Protein AF-A0A2D2AX98-F1 (afdb_monomer)

Mean predicted aligned error: 15.69 Å

InterPro domains:
  IPR022061 Protein of unknown function DUF3617 [PF12276] (59-172)

Nearest PDB structures (foldseek):
  6v8l-assembly2_B  TM=3.286E-01  e=1.284E-01  Arachis hypogaea
  4qck-assembly1_A  TM=2.268E-01  e=3.779E-01  Mycobacterium tuberculosis H37Rv
  6k7d-assembly1_A  TM=2.650E-01  e=9.158E+00  Escherichia coli K-12

Secondary structure (DSSP, 8-state):
---------------------------------------------------------PPPPEEEEEEEEEESSSEEEEEEEEEE-HHHHHHHHTT---SS-EEEEEEEEEETTEEEEEEEEE-TT--EEEEEEEEEE-SSEEEEEEEEEEEETTEEEEEEEEEEEEEEES---SS-EEE-

Structure (mmCIF, N/CA/C/O backbone):
data_AF-A0A2D2AX98-F1
#
_entry.id   AF-A0A2D2AX98-F1
#
loop_
_atom_site.group_PDB
_atom_site.id
_atom_site.type_symbol
_atom_site.label_atom_id
_atom_site.label_alt_id
_atom_site.label_comp_id
_atom_site.label_asym_id
_atom_site.label_entity_id
_atom_site.label_seq_id
_atom_site.pdbx_PDB_ins_code
_atom_site.Cartn_x
_atom_site.Cartn_y
_atom_site.Cartn_z
_atom_site.occupancy
_atom_site.B_iso_or_equiv
_atom_site.auth_seq_id
_atom_site.auth_comp_id
_atom_site.auth_asym_id
_atom_site.auth_atom_id
_atom_site.pdbx_PDB_model_num
ATOM 1 N N . MET A 1 1 ? -1.495 -58.225 37.373 1.00 38.91 1 MET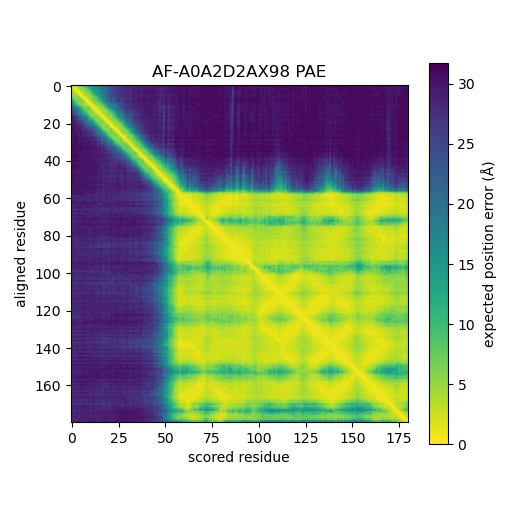 A N 1
ATOM 2 C CA . MET A 1 1 ? -2.537 -58.915 36.574 1.00 38.91 1 MET A CA 1
ATOM 3 C C . MET A 1 1 ? -3.181 -57.817 35.728 1.00 38.91 1 MET A C 1
ATOM 5 O O . MET A 1 1 ? -3.605 -56.853 36.333 1.00 38.91 1 MET A O 1
ATOM 9 N N . THR A 1 2 ? -3.169 -57.742 34.396 1.00 43.34 2 THR A N 1
ATOM 10 C CA . THR A 1 2 ? -3.049 -58.753 33.337 1.00 43.34 2 THR A CA 1
ATOM 11 C C . THR A 1 2 ? -2.785 -58.030 31.996 1.00 43.34 2 THR A C 1
ATOM 13 O O . THR A 1 2 ? -3.495 -57.092 31.671 1.00 43.34 2 THR A O 1
ATOM 16 N N . ARG A 1 3 ? -1.760 -58.504 31.269 1.00 45.41 3 ARG A N 1
ATOM 17 C CA . ARG A 1 3 ? -1.548 -58.605 29.802 1.00 45.41 3 ARG A CA 1
ATOM 18 C C . ARG A 1 3 ? -1.855 -57.431 28.841 1.00 45.41 3 ARG A C 1
ATOM 20 O O . ARG A 1 3 ? -3.000 -57.107 28.563 1.00 45.41 3 ARG A O 1
ATOM 27 N N . PHE A 1 4 ? -0.775 -56.984 28.188 1.00 44.78 4 PHE A N 1
ATOM 28 C CA . PHE A 1 4 ? -0.714 -56.478 26.806 1.00 44.78 4 PHE A CA 1
ATOM 29 C C . PHE A 1 4 ? -1.106 -57.551 25.764 1.00 44.78 4 PHE A C 1
ATOM 31 O O . PHE A 1 4 ? -0.904 -58.743 26.016 1.00 44.78 4 PHE A O 1
ATOM 38 N N . PRO A 1 5 ? -1.524 -57.120 24.560 1.00 62.81 5 PRO A N 1
ATOM 39 C CA . PRO A 1 5 ? -0.957 -57.639 23.305 1.00 62.81 5 PRO A CA 1
ATOM 40 C C . PRO A 1 5 ? -0.448 -56.476 22.413 1.00 62.81 5 PRO A C 1
ATOM 42 O O . PRO A 1 5 ? -1.136 -55.473 22.262 1.00 62.81 5 PRO A O 1
ATOM 45 N N . THR A 1 6 ? 0.836 -56.374 22.048 1.00 48.75 6 THR A N 1
ATOM 46 C CA . THR A 1 6 ? 1.581 -56.94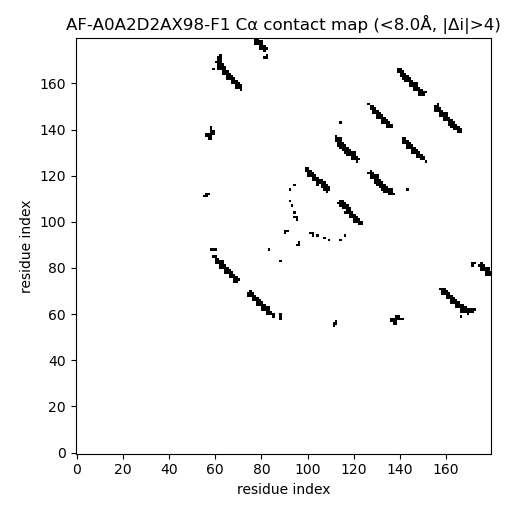8 20.894 1.00 48.75 6 THR A CA 1
ATOM 47 C C . THR A 1 6 ? 0.990 -56.782 19.479 1.00 48.75 6 THR A C 1
ATOM 49 O O . THR A 1 6 ? 0.059 -57.493 19.126 1.00 48.75 6 THR A O 1
ATOM 52 N N . SER A 1 7 ? 1.724 -55.992 18.664 1.00 44.81 7 SER A N 1
ATOM 53 C CA . SER A 1 7 ? 2.047 -56.144 17.218 1.00 44.81 7 SER A CA 1
ATOM 54 C C . SER A 1 7 ? 0.904 -55.988 16.186 1.00 44.81 7 SER A C 1
ATOM 56 O O . SER A 1 7 ? -0.223 -56.355 16.462 1.00 44.81 7 SER A O 1
ATOM 58 N N . VAL A 1 8 ? 1.073 -55.437 14.969 1.00 52.12 8 VAL A N 1
ATOM 59 C CA . VAL A 1 8 ? 2.098 -55.699 13.934 1.00 52.12 8 VAL A CA 1
ATOM 60 C C . VAL A 1 8 ? 2.252 -54.491 12.969 1.00 52.12 8 VAL A C 1
ATOM 62 O O . VAL A 1 8 ? 1.287 -53.790 12.672 1.00 52.12 8 VAL A O 1
ATOM 65 N N . LEU A 1 9 ? 3.473 -54.289 12.459 1.00 50.22 9 LEU A N 1
ATOM 66 C CA . LEU A 1 9 ? 3.882 -53.424 11.335 1.00 50.22 9 LEU A CA 1
ATOM 67 C C . LEU A 1 9 ? 3.287 -53.863 9.976 1.00 50.22 9 LEU A C 1
ATOM 69 O O . LEU A 1 9 ? 3.257 -55.057 9.709 1.00 50.22 9 LEU A O 1
ATOM 73 N N . ASN A 1 10 ? 2.954 -52.935 9.066 1.00 45.94 10 ASN A N 1
ATOM 74 C CA . ASN A 1 10 ? 3.749 -52.652 7.847 1.00 45.94 10 ASN A CA 1
ATOM 75 C C . ASN A 1 10 ? 3.074 -51.603 6.927 1.00 45.94 10 ASN A C 1
ATOM 77 O O . ASN A 1 10 ? 1.851 -51.617 6.788 1.00 45.94 10 ASN A O 1
ATOM 81 N N . PRO A 1 11 ? 3.848 -50.742 6.235 1.00 54.72 11 PRO A N 1
ATOM 82 C CA . PRO A 1 11 ? 3.358 -49.843 5.198 1.00 54.72 11 PRO A CA 1
ATOM 83 C C . PRO A 1 11 ? 3.488 -50.498 3.812 1.00 54.72 11 PRO A C 1
ATOM 85 O O . PRO A 1 11 ? 4.526 -51.066 3.474 1.00 54.72 11 PRO A O 1
ATOM 88 N N . THR A 1 12 ? 2.467 -50.385 2.965 1.00 52.34 12 THR A N 1
ATOM 89 C CA . THR A 1 12 ? 2.606 -50.689 1.534 1.00 52.34 12 THR A CA 1
ATOM 90 C C . THR A 1 12 ? 2.164 -49.485 0.723 1.00 52.34 12 THR A C 1
ATOM 92 O O . THR A 1 12 ? 0.987 -49.173 0.576 1.00 52.34 12 THR A O 1
ATOM 95 N N . LEU A 1 13 ? 3.190 -48.787 0.254 1.00 47.84 13 LEU A N 1
ATOM 96 C CA . LEU A 1 13 ? 3.188 -47.753 -0.763 1.00 47.84 13 LEU A CA 1
ATOM 97 C C . LEU A 1 13 ? 2.733 -48.397 -2.083 1.00 47.84 13 LEU A C 1
ATOM 99 O O . LEU A 1 13 ? 3.386 -49.324 -2.556 1.00 47.84 13 LEU A O 1
ATOM 103 N N . ILE A 1 14 ? 1.636 -47.927 -2.680 1.00 50.56 14 ILE A N 1
ATOM 104 C CA . ILE A 1 14 ? 1.270 -48.290 -4.056 1.00 50.56 14 ILE A CA 1
ATOM 105 C C . ILE A 1 14 ? 1.355 -47.024 -4.905 1.00 50.56 14 ILE A C 1
ATOM 107 O O . ILE A 1 14 ? 0.460 -46.180 -4.909 1.00 50.56 14 ILE A O 1
ATOM 111 N N . VAL A 1 15 ? 2.485 -46.899 -5.599 1.00 48.34 15 VAL A N 1
ATOM 112 C CA . VAL A 1 15 ? 2.710 -45.955 -6.694 1.00 48.34 15 VAL A CA 1
ATOM 113 C C . VAL A 1 15 ? 1.973 -46.499 -7.916 1.00 48.34 15 VAL A C 1
ATOM 115 O O . VAL A 1 15 ? 2.365 -47.529 -8.456 1.00 48.34 15 VAL A O 1
ATOM 118 N N . HIS A 1 16 ? 0.912 -45.830 -8.366 1.00 45.00 16 HIS A N 1
ATOM 119 C CA . HIS A 1 16 ? 0.325 -46.104 -9.678 1.00 45.00 16 HIS A CA 1
ATOM 120 C C . HIS A 1 16 ? 1.001 -45.215 -10.726 1.00 45.00 16 HIS A C 1
ATOM 122 O O . HIS A 1 16 ? 0.619 -44.066 -10.935 1.00 45.00 16 HIS A O 1
ATOM 128 N N . SER A 1 17 ? 2.021 -45.762 -11.385 1.00 52.12 17 SER A N 1
ATOM 129 C CA . SER A 1 17 ? 2.467 -45.316 -12.703 1.00 52.12 17 SER A CA 1
ATOM 130 C C . SER A 1 17 ? 1.789 -46.205 -13.745 1.00 52.12 17 SER A C 1
ATOM 132 O O . SER A 1 17 ? 2.023 -47.408 -13.770 1.00 52.12 17 SER A O 1
ATOM 134 N N . CYS A 1 18 ? 0.943 -45.632 -14.598 1.00 46.22 18 CYS A N 1
ATOM 135 C CA . CYS A 1 18 ? 0.453 -46.291 -15.808 1.00 46.22 18 CYS A CA 1
ATOM 136 C C . CYS A 1 18 ? 0.805 -45.412 -17.007 1.00 46.22 18 CYS A C 1
ATOM 138 O O . CYS A 1 18 ? 0.088 -44.487 -17.371 1.00 46.22 18 CYS A O 1
ATOM 140 N N . THR A 1 19 ? 1.972 -45.696 -17.577 1.00 52.06 19 THR A N 1
ATOM 141 C CA . THR A 1 19 ? 2.290 -45.450 -18.981 1.00 52.06 19 THR A CA 1
ATOM 142 C C . THR A 1 19 ? 1.571 -46.508 -19.813 1.00 52.06 19 THR A C 1
ATOM 144 O O . THR A 1 19 ? 1.945 -47.679 -19.739 1.00 52.06 19 THR A O 1
ATOM 147 N N . ASP A 1 20 ? 0.563 -46.123 -20.595 1.00 46.66 20 ASP A N 1
ATOM 148 C CA . ASP A 1 20 ? -0.031 -47.016 -21.593 1.00 46.66 20 ASP A CA 1
ATOM 149 C C . ASP A 1 20 ? 0.668 -46.791 -22.939 1.00 46.66 20 ASP A C 1
ATOM 151 O O . ASP A 1 20 ? 0.519 -45.759 -23.596 1.00 46.66 20 ASP A O 1
ATOM 155 N N . VAL A 1 21 ? 1.525 -47.748 -23.292 1.00 52.03 21 VAL A N 1
ATOM 156 C CA . VAL A 1 21 ? 2.171 -47.875 -24.598 1.00 52.03 21 VAL A CA 1
ATOM 157 C C . VAL A 1 21 ? 1.285 -48.801 -25.421 1.00 52.03 21 VAL A C 1
ATOM 159 O O . VAL A 1 21 ? 1.372 -50.023 -25.307 1.00 52.03 21 VAL A O 1
ATOM 162 N N . HIS A 1 22 ? 0.427 -48.232 -26.266 1.00 50.00 22 HIS A N 1
ATOM 163 C CA . HIS A 1 22 ? -0.336 -49.018 -27.228 1.00 50.00 22 HIS A CA 1
ATOM 164 C C . HIS A 1 22 ? 0.575 -49.519 -28.357 1.00 50.00 22 HIS A C 1
ATOM 166 O O . HIS A 1 22 ? 0.960 -48.796 -29.275 1.00 50.00 22 HIS A O 1
ATOM 172 N N . ARG A 1 23 ? 0.921 -50.805 -28.256 1.00 48.56 23 ARG A N 1
ATOM 173 C CA . ARG A 1 23 ? 1.477 -51.642 -29.317 1.00 48.56 23 ARG A CA 1
ATOM 174 C C . ARG A 1 23 ? 0.314 -52.150 -30.169 1.00 48.56 23 ARG A C 1
ATOM 176 O O . ARG A 1 23 ? -0.389 -53.065 -29.750 1.00 48.56 23 ARG A O 1
ATOM 183 N N . THR A 1 24 ? 0.152 -51.602 -31.371 1.00 50.16 24 THR A N 1
ATOM 184 C CA . THR A 1 24 ? -0.807 -52.121 -32.355 1.00 50.16 24 THR A CA 1
ATOM 185 C C . THR A 1 24 ? -0.081 -52.877 -33.465 1.00 50.16 24 THR A C 1
ATOM 187 O O . THR A 1 24 ? 0.860 -52.398 -34.092 1.00 50.16 24 THR A O 1
ATOM 190 N N . THR A 1 25 ? -0.546 -54.107 -33.620 1.00 51.09 25 THR A N 1
ATOM 191 C CA . THR A 1 25 ? -0.237 -55.209 -34.528 1.00 51.09 25 THR A CA 1
ATOM 192 C C . THR A 1 25 ? 0.029 -54.815 -35.988 1.00 51.09 25 THR A C 1
ATOM 194 O O . THR A 1 25 ? -0.756 -54.100 -36.607 1.00 51.09 25 THR A O 1
ATOM 197 N N . MET A 1 26 ? 1.108 -55.364 -36.562 1.00 46.31 26 MET A N 1
ATOM 198 C CA . MET A 1 26 ? 1.374 -55.366 -38.005 1.00 46.31 26 MET A CA 1
ATOM 199 C C . MET A 1 26 ? 0.378 -56.271 -38.738 1.00 46.31 26 MET A C 1
ATOM 201 O O . MET A 1 26 ? 0.206 -57.427 -38.361 1.00 46.31 26 MET A O 1
ATOM 205 N N . THR A 1 27 ? -0.194 -55.783 -39.838 1.00 57.16 27 THR A N 1
ATOM 206 C CA . THR A 1 27 ? -0.804 -56.628 -40.875 1.00 57.16 27 THR A CA 1
ATOM 207 C C . THR A 1 27 ? -0.264 -56.172 -42.229 1.00 57.16 27 THR A C 1
ATOM 209 O O . THR A 1 27 ? -0.446 -55.020 -42.615 1.00 57.16 27 THR A O 1
ATOM 212 N N . ASN A 1 28 ? 0.450 -57.063 -42.919 1.00 46.56 28 ASN A N 1
ATOM 213 C CA . ASN A 1 28 ? 0.976 -56.852 -44.268 1.00 46.56 28 ASN A CA 1
ATOM 214 C C . ASN A 1 28 ? -0.149 -56.997 -45.298 1.00 46.56 28 ASN A C 1
ATOM 216 O O . ASN A 1 28 ? -0.750 -58.066 -45.381 1.00 46.56 28 ASN A O 1
ATOM 220 N N . LEU A 1 29 ? -0.367 -55.975 -46.128 1.00 51.12 29 LEU A N 1
ATOM 221 C CA . LEU A 1 29 ? -1.174 -56.067 -47.345 1.00 51.12 29 LEU A CA 1
ATOM 222 C C . LEU A 1 29 ? -0.429 -55.404 -48.517 1.00 51.12 29 LEU A C 1
ATOM 224 O O . LEU A 1 29 ? -0.188 -54.203 -48.549 1.00 51.12 29 LEU A O 1
ATOM 228 N N . THR A 1 30 ? -0.015 -56.287 -49.423 1.00 55.56 30 THR A N 1
ATOM 229 C CA . THR A 1 30 ? 0.338 -56.167 -50.848 1.00 55.56 30 THR A CA 1
ATOM 230 C C . THR A 1 30 ? 0.234 -54.803 -51.547 1.00 55.56 30 THR A C 1
ATOM 232 O O . THR A 1 30 ? -0.825 -54.184 -51.608 1.00 55.56 30 THR A O 1
ATOM 235 N N . PHE A 1 31 ? 1.335 -54.441 -52.218 1.00 48.53 31 PHE A N 1
ATOM 236 C CA . PHE A 1 31 ? 1.447 -53.382 -53.223 1.00 48.53 31 PHE A CA 1
ATOM 237 C C . PHE A 1 31 ? 0.610 -53.679 -54.476 1.00 48.53 31 PHE A C 1
ATOM 239 O O . PHE A 1 31 ? 0.823 -54.696 -55.133 1.00 48.53 31 PHE A O 1
ATOM 246 N N . GLN A 1 32 ? -0.236 -52.728 -54.875 1.00 52.91 32 GLN A N 1
ATOM 247 C CA . GLN A 1 32 ? -0.667 -52.556 -56.262 1.00 52.91 32 GLN A CA 1
ATOM 248 C C . GLN A 1 32 ? -0.794 -51.063 -56.580 1.00 52.91 32 GLN A C 1
ATOM 250 O O . GLN A 1 32 ? -1.454 -50.296 -55.885 1.00 52.91 32 GLN A O 1
ATOM 255 N N . SER A 1 33 ? -0.075 -50.658 -57.617 1.00 55.75 33 SER A N 1
ATOM 256 C CA . SER A 1 33 ? 0.107 -49.302 -58.113 1.00 55.75 33 SER A CA 1
ATOM 257 C C . SER A 1 33 ? -1.061 -48.863 -59.001 1.00 55.75 33 SER A C 1
ATOM 259 O O . SER A 1 33 ? -1.296 -49.465 -60.044 1.00 55.75 33 SER A O 1
ATOM 261 N N . LEU A 1 34 ? -1.726 -47.751 -58.659 1.00 50.41 34 LEU A N 1
ATOM 262 C CA . LEU A 1 34 ? -2.572 -46.993 -59.589 1.00 50.41 34 LEU A CA 1
ATOM 263 C C . LEU A 1 34 ? -2.494 -45.473 -59.346 1.00 50.41 34 LEU A C 1
ATOM 265 O O . LEU A 1 34 ? -2.942 -44.947 -58.336 1.00 50.41 34 LEU A O 1
ATOM 269 N N . ARG A 1 35 ? -1.876 -44.812 -60.332 1.00 49.69 35 ARG A N 1
ATOM 270 C CA . ARG A 1 35 ? -2.191 -43.517 -60.965 1.00 49.69 35 ARG A CA 1
ATOM 271 C C . ARG A 1 35 ? -2.938 -42.438 -60.151 1.00 49.69 35 ARG A C 1
ATOM 273 O O . ARG A 1 35 ? -4.132 -42.524 -59.911 1.00 49.69 35 ARG A O 1
ATOM 280 N N . ALA A 1 36 ? -2.181 -41.366 -59.902 1.00 52.28 36 ALA A N 1
ATOM 281 C CA . ALA A 1 36 ? -2.527 -39.940 -59.888 1.00 52.28 36 ALA A CA 1
ATOM 282 C C . ALA A 1 36 ? -4.008 -39.518 -60.013 1.00 52.28 36 ALA A C 1
ATOM 284 O O . ALA A 1 36 ? -4.614 -39.690 -61.066 1.00 52.28 36 ALA A O 1
ATOM 285 N N . LEU A 1 37 ? -4.484 -38.786 -58.998 1.00 49.03 37 LEU A N 1
ATOM 286 C CA . LEU A 1 37 ? -5.235 -37.525 -59.117 1.00 49.03 37 LEU A CA 1
ATOM 287 C C . LEU A 1 37 ? -5.343 -36.894 -57.720 1.00 49.03 37 LEU A C 1
ATOM 289 O O . LEU A 1 37 ? -6.004 -37.421 -56.831 1.00 49.03 37 LEU A O 1
ATOM 293 N N . ALA A 1 38 ? -4.630 -35.787 -57.518 1.00 50.34 38 ALA A N 1
ATOM 294 C CA . ALA A 1 38 ? -4.674 -34.990 -56.299 1.00 50.34 38 ALA A CA 1
ATOM 295 C C . ALA A 1 38 ? -5.949 -34.128 -56.271 1.00 50.34 38 ALA A C 1
ATOM 297 O O . ALA A 1 38 ? -6.157 -33.356 -57.210 1.00 50.34 38 ALA A O 1
ATOM 298 N N . PRO A 1 39 ? -6.764 -34.167 -55.204 1.00 49.16 39 PRO A N 1
ATOM 299 C CA . PRO A 1 39 ? -7.661 -33.075 -54.886 1.00 49.16 39 PRO A CA 1
ATOM 300 C C . PRO A 1 39 ? -6.932 -32.082 -53.971 1.00 49.16 39 PRO A C 1
ATOM 302 O O . PRO A 1 39 ? -6.465 -32.424 -52.885 1.00 49.16 39 PRO A O 1
ATOM 305 N N . LEU A 1 40 ? -6.823 -30.840 -54.442 1.00 50.22 40 LEU A N 1
ATOM 306 C CA . LEU A 1 40 ? -6.415 -29.665 -53.673 1.00 50.22 40 LEU A CA 1
ATOM 307 C C . LEU A 1 40 ? -7.295 -29.528 -52.420 1.00 50.22 40 LEU A C 1
ATOM 309 O O . LEU A 1 40 ? -8.436 -29.079 -52.504 1.00 50.22 40 LEU A O 1
ATOM 313 N N . ILE A 1 41 ? -6.767 -29.887 -51.249 1.00 55.12 41 ILE A N 1
ATOM 314 C CA . ILE A 1 41 ? -7.360 -29.502 -49.966 1.00 55.12 41 ILE A CA 1
ATOM 315 C C . ILE A 1 41 ? -6.889 -28.074 -49.688 1.00 55.12 41 ILE A C 1
ATOM 317 O O . ILE A 1 41 ? -5.778 -27.849 -49.210 1.00 55.12 41 ILE A O 1
ATOM 321 N N . ALA A 1 42 ? -7.727 -27.094 -50.024 1.00 51.38 42 ALA A N 1
ATOM 322 C CA . ALA A 1 42 ? -7.560 -25.723 -49.564 1.00 51.38 42 ALA A CA 1
ATOM 323 C C . ALA A 1 42 ? -7.835 -25.680 -48.050 1.00 51.38 42 ALA A C 1
ATOM 325 O O . ALA A 1 42 ? -8.967 -25.496 -47.608 1.00 51.38 42 ALA A O 1
ATOM 326 N N . ALA A 1 43 ? -6.793 -25.894 -47.247 1.00 53.28 43 ALA A N 1
ATOM 327 C CA . ALA A 1 43 ? -6.825 -25.637 -45.815 1.00 53.28 43 ALA A CA 1
ATOM 328 C C . ALA A 1 43 ? -6.853 -24.117 -45.593 1.00 53.28 43 ALA A C 1
ATOM 330 O O . ALA A 1 43 ? -5.817 -23.454 -45.563 1.00 53.28 43 ALA A O 1
ATOM 331 N N . GLY A 1 44 ? -8.055 -23.552 -45.479 1.00 50.69 44 GLY A N 1
ATOM 332 C CA . GLY A 1 44 ? -8.242 -22.191 -44.993 1.00 50.69 44 GLY A CA 1
ATOM 333 C C . GLY A 1 44 ? -7.797 -22.111 -43.536 1.00 50.69 44 GLY A C 1
ATOM 334 O O . GLY A 1 44 ? -8.545 -22.493 -42.638 1.00 50.69 44 GLY A O 1
ATOM 335 N N . LEU A 1 45 ? -6.575 -21.630 -43.294 1.00 56.47 45 LEU A N 1
ATOM 336 C CA . LEU A 1 45 ? -6.164 -21.179 -41.969 1.00 56.47 45 LEU A CA 1
ATOM 337 C C . LEU A 1 45 ? -7.049 -19.986 -41.591 1.00 56.47 45 LEU A C 1
ATOM 339 O O . LEU A 1 45 ? -6.853 -18.872 -42.073 1.00 56.47 45 LEU A O 1
ATOM 343 N N . LEU A 1 46 ? -8.018 -20.218 -40.711 1.00 56.94 46 LEU A N 1
ATOM 344 C CA . LEU A 1 46 ? -8.645 -19.156 -39.936 1.00 56.94 46 LEU A CA 1
ATOM 345 C C . LEU A 1 46 ? -7.560 -18.550 -39.036 1.00 56.94 46 LEU A C 1
ATOM 347 O O . LEU A 1 46 ? -7.285 -19.047 -37.945 1.00 56.94 46 LEU A O 1
ATOM 351 N N . ALA A 1 47 ? -6.911 -17.490 -39.515 1.00 58.91 47 ALA A N 1
ATOM 352 C CA . ALA A 1 47 ? -6.094 -16.617 -38.690 1.00 58.91 47 ALA A CA 1
ATOM 353 C C . ALA A 1 47 ? -7.029 -15.885 -37.718 1.00 58.91 47 ALA A C 1
ATOM 355 O O . ALA A 1 47 ? -7.584 -14.833 -38.032 1.00 58.91 47 ALA A O 1
ATOM 356 N N . ALA A 1 48 ? -7.256 -16.473 -36.544 1.00 60.94 48 ALA A N 1
ATOM 357 C CA . ALA A 1 48 ? -7.850 -15.742 -35.439 1.00 60.94 48 ALA A CA 1
ATOM 358 C C . ALA A 1 48 ? -6.902 -14.583 -35.080 1.00 60.94 48 ALA A C 1
ATOM 360 O O . ALA A 1 48 ? -5.695 -14.815 -34.949 1.00 60.94 48 ALA A O 1
ATOM 361 N N . PRO A 1 49 ? -7.393 -13.341 -34.926 1.00 51.31 49 PRO A N 1
ATOM 362 C CA . PRO A 1 49 ? -6.557 -12.261 -34.438 1.00 51.31 49 PRO A CA 1
ATOM 363 C C . PRO A 1 49 ? -6.111 -12.631 -33.024 1.00 51.31 49 PRO A C 1
ATOM 365 O O . PRO A 1 49 ? -6.928 -12.746 -32.109 1.00 51.31 49 PRO A O 1
ATOM 368 N N . ALA A 1 50 ? -4.809 -12.846 -32.846 1.00 59.97 50 ALA A N 1
ATOM 369 C CA . ALA A 1 50 ? -4.212 -12.879 -31.526 1.00 59.97 50 ALA A CA 1
ATOM 370 C C . ALA A 1 50 ? -4.412 -11.483 -30.930 1.00 59.97 50 ALA A C 1
ATOM 372 O O . ALA A 1 50 ? -3.721 -10.532 -31.295 1.00 59.97 50 ALA A O 1
ATOM 373 N N . VAL A 1 51 ? -5.414 -11.343 -30.065 1.00 57.78 51 VAL A N 1
ATOM 374 C CA . VAL A 1 51 ? -5.596 -10.142 -29.257 1.00 57.78 51 VAL A CA 1
ATOM 375 C C . VAL A 1 51 ? -4.354 -10.063 -28.375 1.00 57.78 51 VAL A C 1
ATOM 377 O O . VAL A 1 51 ? -4.219 -10.822 -27.416 1.00 57.78 51 VAL A O 1
ATOM 380 N N . ALA A 1 52 ? -3.393 -9.222 -28.758 1.00 51.62 52 ALA A N 1
ATOM 381 C CA . ALA A 1 52 ? -2.228 -8.947 -27.941 1.00 51.62 52 ALA A CA 1
ATOM 382 C C . ALA A 1 52 ? -2.747 -8.342 -26.636 1.00 51.62 52 ALA A C 1
ATOM 384 O O . ALA A 1 52 ? -3.238 -7.214 -26.610 1.00 51.62 52 ALA A O 1
ATOM 385 N N . GLN A 1 53 ? -2.713 -9.128 -25.564 1.00 46.94 53 GLN A N 1
ATOM 386 C CA . GLN A 1 53 ? -2.994 -8.632 -24.230 1.00 46.94 53 GLN A CA 1
ATOM 387 C C . GLN A 1 53 ? -1.879 -7.640 -23.910 1.00 46.94 53 GLN A C 1
ATOM 389 O O . GLN A 1 53 ? -0.745 -8.046 -23.659 1.00 46.94 53 GLN A O 1
ATOM 394 N N . THR A 1 54 ? -2.170 -6.340 -23.983 1.00 46.72 54 THR A N 1
ATOM 395 C CA . THR A 1 54 ? -1.275 -5.315 -23.446 1.00 46.72 54 THR A CA 1
ATOM 396 C C . THR A 1 54 ? -0.973 -5.727 -22.008 1.00 46.72 54 THR A C 1
ATOM 398 O O . THR A 1 54 ? -1.929 -5.881 -21.242 1.00 46.72 54 THR A O 1
ATOM 401 N N . PRO A 1 55 ? 0.295 -5.970 -21.625 1.00 53.03 55 PRO A N 1
ATOM 402 C CA . PRO A 1 55 ? 0.609 -6.341 -20.258 1.00 53.03 55 PRO A CA 1
ATOM 403 C C . PRO A 1 55 ? 0.045 -5.255 -19.350 1.00 53.03 55 PRO A C 1
ATOM 405 O O . PRO A 1 55 ? 0.457 -4.097 -19.444 1.00 53.03 55 PRO A O 1
ATOM 408 N N . THR A 1 56 ? -0.939 -5.599 -18.518 1.00 58.94 56 THR A N 1
ATOM 409 C CA . THR A 1 56 ? -1.409 -4.693 -17.473 1.00 58.94 56 THR A CA 1
ATOM 410 C C . THR A 1 56 ? -0.174 -4.303 -16.682 1.00 58.94 56 THR A C 1
ATOM 412 O O . THR A 1 56 ? 0.480 -5.177 -16.113 1.00 58.94 56 THR A O 1
ATOM 415 N N . ALA A 1 57 ? 0.191 -3.021 -16.722 1.00 66.62 57 ALA A N 1
ATOM 416 C CA . ALA A 1 57 ? 1.395 -2.504 -16.093 1.00 66.62 57 ALA A CA 1
ATOM 417 C C . ALA A 1 57 ? 1.307 -2.750 -14.579 1.00 66.62 57 ALA A C 1
ATOM 419 O O . ALA A 1 57 ? 0.716 -1.966 -13.842 1.00 66.62 57 ALA A O 1
ATOM 420 N N . THR A 1 58 ? 1.826 -3.892 -14.140 1.00 88.75 58 THR A N 1
ATOM 421 C CA . THR A 1 58 ? 1.810 -4.358 -12.754 1.00 88.75 58 THR A CA 1
ATOM 422 C C . THR A 1 58 ? 3.145 -4.049 -12.097 1.00 88.75 58 THR A C 1
ATOM 424 O O . THR A 1 58 ? 4.134 -3.835 -12.790 1.00 88.75 58 THR A O 1
ATOM 427 N N . ILE A 1 59 ? 3.177 -4.016 -10.767 1.00 94.00 59 ILE A N 1
ATOM 428 C CA . ILE A 1 59 ? 4.399 -3.771 -9.992 1.00 94.00 59 ILE A CA 1
ATOM 429 C C . ILE A 1 59 ? 5.414 -4.883 -10.293 1.00 94.00 59 ILE A C 1
ATOM 431 O O . ILE A 1 59 ? 5.099 -6.064 -10.156 1.00 94.00 59 ILE A O 1
ATOM 435 N N . GLU A 1 60 ? 6.640 -4.522 -10.669 1.00 95.31 60 GLU A N 1
ATOM 436 C CA . GLU A 1 60 ? 7.690 -5.502 -10.941 1.00 95.31 60 GLU A CA 1
ATOM 437 C C . GLU A 1 60 ? 8.332 -6.021 -9.647 1.00 95.31 60 GLU A C 1
ATOM 439 O O . GLU A 1 60 ? 8.725 -5.235 -8.773 1.00 95.31 60 GLU A O 1
ATOM 444 N N . PRO A 1 61 ? 8.551 -7.340 -9.533 1.00 95.19 61 PRO A N 1
ATOM 445 C CA . PRO A 1 61 ? 9.411 -7.901 -8.500 1.00 95.19 61 PRO A CA 1
ATOM 446 C C . PRO A 1 61 ? 10.843 -7.341 -8.559 1.00 95.19 61 PRO A C 1
ATOM 448 O O . PRO A 1 61 ? 11.296 -6.811 -9.577 1.00 95.19 61 PRO A O 1
ATOM 451 N N . GLY A 1 62 ? 11.586 -7.474 -7.464 1.00 95.75 62 GLY A N 1
ATOM 452 C CA . GLY A 1 62 ? 12.996 -7.086 -7.385 1.00 95.75 62 GLY A CA 1
ATOM 453 C C . GLY A 1 62 ? 13.331 -6.333 -6.107 1.00 95.75 62 GLY A C 1
ATOM 454 O O . GLY A 1 62 ? 12.661 -6.475 -5.088 1.00 95.75 62 GLY A O 1
ATOM 455 N N . TRP A 1 63 ? 14.377 -5.521 -6.147 1.00 97.00 63 TRP A N 1
ATOM 456 C CA . TRP A 1 63 ? 14.835 -4.710 -5.028 1.00 97.00 63 TRP A CA 1
ATOM 457 C C . TRP A 1 63 ? 14.155 -3.347 -5.020 1.00 97.00 63 TRP A C 1
ATOM 459 O O . TRP A 1 63 ? 14.161 -2.642 -6.027 1.00 97.00 63 TRP A O 1
ATOM 469 N N . TRP A 1 64 ? 13.583 -2.960 -3.884 1.00 96.62 64 TRP A N 1
ATOM 470 C CA . TRP A 1 64 ? 12.796 -1.737 -3.749 1.00 96.62 64 TRP A CA 1
ATOM 471 C C . TRP A 1 64 ? 13.208 -0.942 -2.521 1.00 96.62 64 TRP A C 1
ATOM 473 O O . TRP A 1 64 ? 13.546 -1.523 -1.493 1.00 96.62 64 TRP A O 1
ATOM 483 N N . GLU A 1 65 ? 13.115 0.382 -2.612 1.00 96.19 65 GLU A N 1
ATOM 484 C CA . GLU A 1 65 ? 13.120 1.295 -1.469 1.00 96.19 65 GLU A CA 1
ATOM 485 C C . GLU A 1 65 ? 11.706 1.814 -1.240 1.00 96.19 65 GLU A C 1
ATOM 487 O O . GLU A 1 65 ? 11.015 2.177 -2.188 1.00 96.19 65 GLU A O 1
ATOM 492 N N . SER A 1 66 ? 11.290 1.876 0.020 1.00 94.62 66 SER A N 1
ATOM 493 C CA . SER A 1 66 ? 10.026 2.465 0.439 1.00 94.62 66 SER A CA 1
ATOM 494 C C . SER A 1 66 ? 10.253 3.504 1.529 1.00 94.62 66 SER A C 1
ATOM 496 O O . SER A 1 66 ? 11.089 3.312 2.411 1.00 94.62 66 SER A O 1
ATOM 498 N N . THR A 1 67 ? 9.503 4.598 1.471 1.00 95.19 67 THR A N 1
ATOM 499 C CA . THR A 1 67 ? 9.373 5.594 2.532 1.00 95.19 67 THR A CA 1
ATOM 500 C C . THR A 1 67 ? 7.947 5.522 3.054 1.00 95.19 67 THR A C 1
ATOM 502 O O . THR A 1 67 ? 7.003 5.712 2.295 1.00 95.19 67 THR A O 1
ATOM 505 N N . ASN A 1 68 ? 7.791 5.234 4.339 1.00 93.19 68 ASN A N 1
ATOM 506 C CA . ASN A 1 68 ? 6.508 5.208 5.021 1.00 93.19 68 ASN A CA 1
ATOM 507 C C . ASN A 1 68 ? 6.472 6.344 6.032 1.00 93.19 68 ASN A C 1
ATOM 509 O O . ASN A 1 68 ? 7.314 6.394 6.926 1.00 93.19 68 ASN A O 1
ATOM 513 N N . THR A 1 69 ? 5.491 7.225 5.921 1.00 92.38 69 THR A N 1
ATOM 514 C CA . THR A 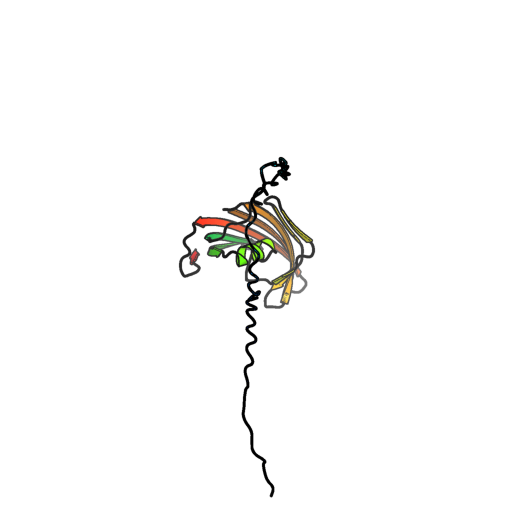1 69 ? 5.259 8.297 6.884 1.00 92.38 69 THR A CA 1
ATOM 515 C C . THR A 1 69 ? 3.926 8.055 7.568 1.00 92.38 69 THR A C 1
ATOM 517 O O . THR A 1 69 ? 2.926 7.807 6.908 1.00 92.38 69 THR A O 1
ATOM 520 N N . ALA A 1 70 ? 3.898 8.114 8.895 1.00 90.50 70 ALA A N 1
ATOM 521 C CA . ALA A 1 70 ? 2.676 8.079 9.685 1.00 90.50 70 ALA A CA 1
ATOM 522 C C . ALA A 1 70 ? 2.593 9.353 10.526 1.00 90.50 70 ALA A C 1
ATOM 524 O O . ALA A 1 70 ? 3.526 9.675 11.263 1.00 90.50 70 ALA A O 1
ATOM 525 N N . SER A 1 71 ? 1.471 10.056 10.433 1.00 88.94 71 SER A N 1
ATOM 526 C CA . SER A 1 71 ? 1.247 11.350 11.066 1.00 88.94 71 SER A CA 1
ATOM 527 C C . SER A 1 71 ? -0.021 11.299 11.913 1.00 88.94 71 SER A C 1
ATOM 529 O O . SER A 1 71 ? -1.133 11.158 11.410 1.00 88.94 71 SER A O 1
ATOM 531 N N . MET A 1 72 ? 0.166 11.402 13.227 1.00 81.12 72 MET A N 1
ATOM 532 C CA . MET A 1 72 ? -0.898 11.718 14.184 1.00 81.12 72 MET A CA 1
ATOM 533 C C . MET A 1 72 ? -0.623 13.114 14.747 1.00 81.12 72 MET A C 1
ATOM 535 O O . MET A 1 72 ? -0.885 14.102 14.074 1.00 81.12 72 MET A O 1
ATOM 539 N N . VAL A 1 73 ? -0.019 13.190 15.938 1.00 76.69 73 VAL A N 1
ATOM 540 C CA . VAL A 1 73 ? 0.455 14.442 16.560 1.00 76.69 73 VAL A CA 1
ATOM 541 C C . VAL A 1 73 ? 1.906 14.740 16.169 1.00 76.69 73 VAL A C 1
ATOM 543 O O . VAL A 1 73 ? 2.273 15.885 15.941 1.00 76.69 73 VAL A O 1
ATOM 546 N N . ILE A 1 74 ? 2.729 13.695 16.059 1.00 82.12 74 ILE A N 1
ATOM 547 C CA . ILE A 1 74 ? 4.121 13.763 15.606 1.00 82.12 74 ILE A CA 1
ATOM 548 C C . ILE A 1 74 ? 4.243 12.845 14.394 1.00 82.12 74 ILE A C 1
ATOM 550 O O . ILE A 1 74 ? 3.744 11.715 14.415 1.00 82.12 74 ILE A O 1
ATOM 554 N N . SER A 1 75 ? 4.889 13.332 13.338 1.00 88.69 75 SER A N 1
ATOM 555 C CA . SER A 1 75 ? 5.168 12.543 12.140 1.00 88.69 75 SER A CA 1
ATOM 556 C C . SER A 1 75 ? 6.357 11.620 12.376 1.00 88.69 75 SER A C 1
ATOM 558 O O . SER A 1 75 ? 7.418 12.060 12.818 1.00 88.69 75 SER A O 1
ATOM 560 N N . LYS A 1 76 ? 6.196 10.341 12.041 1.00 90.12 76 LYS A N 1
ATOM 561 C CA . LYS A 1 76 ? 7.280 9.361 12.010 1.00 90.12 76 LYS A CA 1
ATOM 562 C C . LYS A 1 76 ? 7.485 8.903 10.576 1.00 90.12 76 LYS A C 1
ATOM 564 O O . LYS A 1 76 ? 6.548 8.399 9.963 1.00 90.12 76 LYS A O 1
ATOM 569 N N . THR A 1 77 ? 8.705 9.048 10.075 1.00 92.75 77 THR A N 1
ATOM 570 C CA . THR A 1 77 ? 9.097 8.562 8.751 1.00 92.75 77 THR A CA 1
ATOM 571 C C . THR A 1 77 ? 10.065 7.402 8.910 1.00 92.75 77 THR A C 1
ATOM 573 O O . THR A 1 77 ? 11.019 7.483 9.677 1.00 92.75 77 THR A O 1
ATOM 576 N N . GLU A 1 78 ? 9.810 6.318 8.192 1.00 91.81 78 GLU A N 1
ATOM 577 C CA . GLU A 1 78 ? 10.660 5.137 8.139 1.00 91.81 78 GLU A CA 1
ATOM 578 C C . GLU A 1 78 ? 11.001 4.834 6.688 1.00 91.81 78 GLU A C 1
ATOM 580 O O . GLU A 1 78 ? 10.126 4.817 5.819 1.00 91.81 78 GLU A O 1
ATOM 585 N N . ARG A 1 79 ? 12.277 4.563 6.426 1.00 94.88 79 ARG A N 1
ATOM 586 C CA . ARG A 1 79 ? 12.743 4.133 5.116 1.00 94.88 79 ARG A CA 1
ATOM 587 C C . ARG A 1 79 ? 13.248 2.701 5.191 1.00 94.88 79 ARG A C 1
ATOM 589 O O . ARG A 1 79 ? 14.019 2.344 6.078 1.00 94.88 79 ARG A O 1
ATOM 596 N N . GLU A 1 80 ? 12.807 1.861 4.268 1.00 94.19 80 GLU A N 1
ATOM 597 C CA . GLU A 1 80 ? 13.191 0.450 4.214 1.00 94.19 80 GLU A CA 1
ATOM 598 C C . GLU A 1 80 ? 13.480 0.053 2.774 1.00 94.19 80 GLU A C 1
ATOM 600 O O . GLU A 1 80 ? 12.694 0.356 1.875 1.00 94.19 80 GLU A O 1
ATOM 605 N N . ARG A 1 81 ? 14.581 -0.671 2.569 1.00 95.12 81 ARG A N 1
ATOM 606 C CA . ARG A 1 81 ? 14.826 -1.407 1.336 1.00 95.12 81 ARG A CA 1
ATOM 607 C C . ARG A 1 81 ? 14.600 -2.890 1.549 1.00 95.12 81 ARG A C 1
ATOM 609 O O . ARG A 1 81 ? 15.117 -3.468 2.509 1.00 95.12 81 ARG A O 1
ATOM 616 N N . ARG A 1 82 ? 13.844 -3.507 0.650 1.00 93.94 82 ARG A N 1
ATOM 617 C CA . ARG A 1 82 ? 13.555 -4.940 0.689 1.00 93.94 82 ARG A CA 1
ATOM 618 C C . ARG A 1 82 ? 13.353 -5.502 -0.710 1.00 93.94 82 ARG A C 1
ATOM 620 O O . ARG A 1 82 ? 13.026 -4.773 -1.643 1.00 93.94 82 ARG A O 1
ATOM 627 N N . CYS A 1 83 ? 13.502 -6.817 -0.819 1.00 94.88 83 CYS A N 1
ATOM 628 C CA . CYS A 1 83 ? 13.085 -7.535 -2.010 1.00 94.88 83 CYS A CA 1
ATOM 629 C C . CYS A 1 83 ? 11.554 -7.640 -1.996 1.00 94.88 83 CYS A C 1
ATOM 631 O O . CYS A 1 83 ? 10.966 -7.919 -0.945 1.00 94.88 83 CYS A O 1
ATOM 633 N N . ILE A 1 84 ? 10.925 -7.375 -3.134 1.00 93.62 84 ILE A N 1
ATOM 634 C CA . ILE A 1 84 ? 9.517 -7.636 -3.414 1.00 93.62 84 ILE A CA 1
ATOM 635 C C . ILE A 1 84 ? 9.486 -8.857 -4.328 1.00 93.62 84 ILE A C 1
ATOM 637 O O . ILE A 1 84 ? 10.015 -8.818 -5.438 1.00 93.62 84 ILE A O 1
ATOM 641 N N . THR A 1 85 ? 8.901 -9.948 -3.845 1.00 93.12 85 THR A N 1
ATOM 642 C CA . THR A 1 85 ?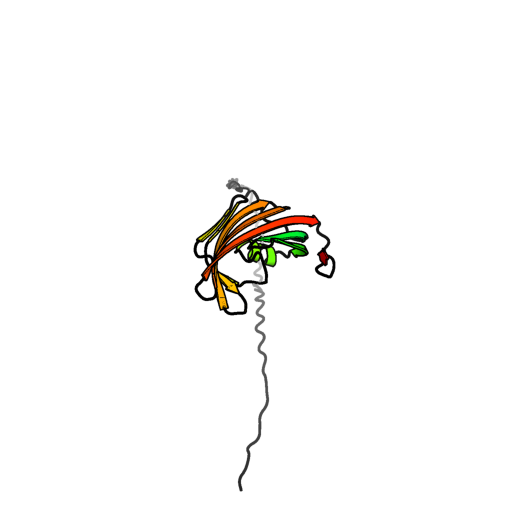 8.673 -11.164 -4.638 1.00 93.12 85 THR A CA 1
ATOM 643 C C . THR A 1 85 ? 7.377 -11.044 -5.453 1.00 93.12 85 THR A C 1
ATOM 645 O O . THR A 1 85 ? 6.555 -10.177 -5.155 1.00 93.12 85 THR A O 1
ATOM 648 N N . PRO A 1 86 ? 7.128 -11.921 -6.443 1.00 93.12 86 PRO A N 1
ATOM 649 C CA . PRO A 1 86 ? 5.825 -11.976 -7.115 1.00 93.12 86 PRO A CA 1
ATOM 650 C C . PRO A 1 86 ? 4.652 -12.147 -6.133 1.00 93.12 86 PRO A C 1
ATOM 652 O O . PRO A 1 86 ? 3.651 -11.449 -6.229 1.00 93.12 86 PRO A O 1
ATOM 655 N N . GLU A 1 87 ? 4.817 -12.987 -5.108 1.00 91.75 87 GLU A N 1
ATOM 656 C CA . GLU A 1 87 ? 3.803 -13.172 -4.061 1.00 91.75 87 GLU A CA 1
ATOM 657 C C . GLU A 1 87 ? 3.569 -11.887 -3.242 1.00 91.75 87 GLU A C 1
ATOM 659 O O . GLU A 1 87 ? 2.455 -11.598 -2.799 1.00 91.75 87 GLU A O 1
ATOM 664 N N . ASP A 1 88 ? 4.615 -11.085 -3.024 1.00 92.06 88 ASP A N 1
ATOM 665 C CA . ASP A 1 88 ? 4.471 -9.784 -2.377 1.00 92.06 88 ASP A CA 1
ATOM 666 C C . ASP A 1 88 ? 3.730 -8.780 -3.258 1.00 92.06 88 ASP A C 1
ATOM 668 O O . ASP A 1 88 ? 2.979 -7.967 -2.718 1.00 92.06 88 ASP A O 1
ATOM 672 N N . VAL A 1 89 ? 3.911 -8.829 -4.582 1.00 92.75 89 VAL A N 1
ATOM 673 C CA . VAL A 1 89 ? 3.137 -8.004 -5.521 1.00 92.75 89 VAL A CA 1
ATOM 674 C C . VAL A 1 89 ? 1.653 -8.308 -5.357 1.00 92.75 89 VAL A C 1
ATOM 676 O O . VAL A 1 89 ? 0.872 -7.389 -5.107 1.00 92.75 89 VAL A O 1
ATOM 679 N N . ASP A 1 90 ? 1.271 -9.585 -5.363 1.00 91.00 90 ASP A N 1
ATOM 680 C CA . ASP A 1 90 ? -0.121 -9.985 -5.149 1.00 91.00 90 ASP A CA 1
ATOM 681 C C . ASP A 1 90 ? -0.646 -9.486 -3.800 1.00 91.00 90 ASP A C 1
ATOM 683 O O . ASP A 1 90 ? -1.740 -8.924 -3.713 1.00 91.00 90 ASP A O 1
ATOM 687 N N . LYS A 1 91 ? 0.143 -9.615 -2.728 1.00 90.94 91 LYS A N 1
ATOM 688 C CA . LYS A 1 91 ? -0.215 -9.092 -1.399 1.00 90.94 91 LYS A CA 1
ATOM 689 C C . LYS A 1 91 ? -0.424 -7.574 -1.421 1.00 90.94 91 LYS A C 1
ATOM 691 O O . LYS A 1 91 ? -1.413 -7.102 -0.855 1.00 90.94 91 LYS A O 1
ATOM 696 N N . ILE A 1 92 ? 0.456 -6.819 -2.076 1.00 90.69 92 ILE A N 1
ATOM 697 C CA . ILE A 1 92 ? 0.373 -5.355 -2.195 1.00 90.69 92 ILE A CA 1
ATOM 698 C C . ILE A 1 92 ? -0.886 -4.947 -2.964 1.00 90.69 92 ILE A C 1
ATOM 700 O O . ILE A 1 92 ? -1.649 -4.109 -2.480 1.00 90.69 92 ILE A O 1
ATOM 704 N N . LEU A 1 93 ? -1.155 -5.574 -4.112 1.00 90.38 93 LEU A N 1
ATOM 705 C CA . LEU A 1 93 ? -2.352 -5.313 -4.922 1.00 90.38 93 LEU A CA 1
ATOM 706 C C . LEU A 1 93 ? -3.642 -5.743 -4.202 1.00 90.38 93 LEU A C 1
ATOM 708 O O . LEU A 1 93 ? -4.718 -5.203 -4.450 1.00 90.38 93 LEU A O 1
ATOM 712 N N . ASN A 1 94 ? -3.545 -6.649 -3.229 1.00 88.50 94 ASN A N 1
ATOM 713 C CA . ASN A 1 94 ? -4.636 -7.002 -2.324 1.00 88.50 94 ASN A CA 1
ATOM 714 C C . ASN A 1 94 ? -4.706 -6.135 -1.049 1.00 88.50 94 ASN A C 1
ATOM 716 O O . ASN A 1 94 ? -5.530 -6.401 -0.174 1.00 88.50 94 ASN A O 1
ATOM 720 N N . GLY A 1 95 ? -3.897 -5.076 -0.949 1.00 82.56 95 GLY A N 1
ATOM 721 C CA . GLY A 1 95 ? -3.945 -4.081 0.127 1.00 82.56 95 GLY A CA 1
ATOM 722 C C . GLY A 1 95 ? -3.078 -4.401 1.351 1.00 82.56 95 GLY A C 1
ATOM 723 O O . GLY A 1 95 ? -3.086 -3.642 2.326 1.00 82.56 95 GLY A O 1
ATOM 724 N N . ARG A 1 96 ? -2.284 -5.482 1.328 1.00 85.38 96 ARG A N 1
ATOM 725 C CA . ARG A 1 96 ? -1.265 -5.767 2.356 1.00 85.38 96 ARG A CA 1
ATOM 726 C C . ARG A 1 96 ? 0.010 -4.971 2.074 1.00 85.38 96 ARG A C 1
ATOM 728 O O . ARG A 1 96 ? 1.042 -5.518 1.700 1.00 85.38 96 ARG A O 1
ATOM 735 N N . ILE A 1 97 ? -0.085 -3.658 2.265 1.00 76.88 97 ILE A N 1
ATOM 736 C CA . ILE A 1 97 ? 1.008 -2.704 2.014 1.00 76.88 97 ILE A CA 1
ATOM 737 C C . ILE A 1 97 ? 2.036 -2.711 3.160 1.00 76.88 97 ILE A C 1
ATOM 739 O O . ILE A 1 97 ? 3.223 -2.492 2.934 1.00 76.88 97 ILE A O 1
ATOM 743 N N . ASN A 1 98 ? 1.612 -3.016 4.393 1.00 71.38 98 ASN A N 1
ATOM 744 C CA . ASN A 1 98 ? 2.500 -3.137 5.549 1.00 71.38 98 ASN A CA 1
ATOM 745 C C . ASN A 1 98 ? 2.289 -4.466 6.300 1.00 71.38 98 ASN A C 1
ATOM 747 O O . ASN A 1 98 ? 1.267 -5.135 6.160 1.00 71.38 98 ASN A O 1
ATOM 751 N N . ARG A 1 99 ? 3.281 -4.845 7.117 1.00 72.44 99 ARG A N 1
ATOM 752 C CA . ARG A 1 99 ? 3.285 -6.086 7.921 1.00 72.44 99 ARG A CA 1
ATOM 753 C C . ARG A 1 99 ? 2.794 -5.908 9.363 1.00 72.44 99 ARG A C 1
ATOM 755 O O . ARG A 1 99 ? 2.813 -6.864 10.134 1.00 72.44 99 ARG A O 1
ATOM 762 N N . HIS A 1 100 ? 2.451 -4.685 9.763 1.00 76.50 100 HIS A N 1
ATOM 763 C CA . HIS A 1 100 ? 2.191 -4.341 11.165 1.00 76.50 100 HIS A CA 1
ATOM 764 C C . HIS A 1 100 ? 0.714 -4.446 11.547 1.00 76.50 100 HIS A C 1
ATOM 766 O O . HIS A 1 100 ? 0.413 -4.649 12.725 1.00 76.50 100 HIS A O 1
ATOM 772 N N . TYR A 1 101 ? -0.175 -4.357 10.559 1.00 82.31 101 TYR A N 1
ATOM 773 C CA . TYR A 1 101 ? -1.619 -4.390 10.740 1.00 82.31 101 TYR A CA 1
ATOM 774 C C . TYR A 1 101 ? -2.248 -5.495 9.894 1.00 82.31 101 TYR A C 1
ATOM 776 O O . TYR A 1 101 ? -1.752 -5.842 8.820 1.00 82.31 101 TYR A O 1
ATOM 784 N N . THR A 1 102 ? -3.369 -6.018 10.375 1.00 88.44 102 THR A N 1
ATOM 785 C CA . THR A 1 102 ? -4.248 -6.896 9.604 1.00 88.44 102 THR A CA 1
ATOM 786 C C . THR A 1 102 ? -5.416 -6.056 9.123 1.00 88.44 102 THR A C 1
ATOM 788 O O . THR A 1 102 ? -6.186 -5.567 9.946 1.00 88.44 102 THR A O 1
ATOM 791 N N . CYS A 1 103 ? -5.537 -5.858 7.812 1.00 91.19 103 CYS A N 1
ATOM 792 C CA . CYS A 1 103 ? -6.591 -5.029 7.239 1.00 91.19 103 CYS A CA 1
ATOM 793 C C . CYS A 1 103 ? -7.556 -5.856 6.389 1.00 91.19 103 CYS A C 1
ATOM 795 O O . CYS A 1 103 ? -7.126 -6.718 5.622 1.00 91.19 103 CYS A O 1
ATOM 797 N N . THR A 1 104 ? -8.843 -5.539 6.499 1.00 93.00 104 THR A N 1
ATOM 798 C CA . THR A 1 104 ? -9.925 -6.066 5.667 1.00 93.00 104 THR A CA 1
ATOM 799 C C . THR A 1 104 ? -10.487 -4.918 4.843 1.00 93.00 104 THR A C 1
ATOM 801 O O . THR A 1 104 ? -10.844 -3.883 5.402 1.00 93.00 104 THR A O 1
ATOM 804 N N . TYR A 1 105 ? -10.594 -5.100 3.526 1.00 94.19 105 TYR A N 1
ATOM 805 C CA . TYR A 1 105 ? -11.060 -4.066 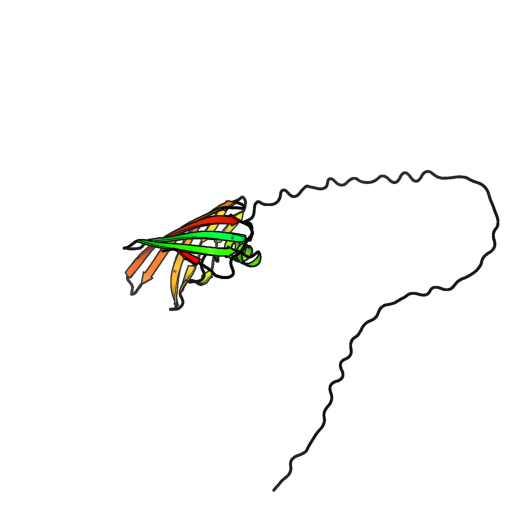2.598 1.00 94.19 105 TYR A CA 1
ATOM 806 C C . TYR A 1 105 ? -12.321 -4.519 1.856 1.00 94.19 105 TYR A C 1
ATOM 808 O O . TYR A 1 105 ? -12.204 -5.153 0.806 1.00 94.19 105 TYR A O 1
ATOM 816 N N . PRO A 1 106 ? -13.523 -4.211 2.378 1.00 94.62 106 PRO A N 1
ATOM 817 C CA . PRO A 1 106 ? -14.776 -4.468 1.669 1.00 94.62 106 PRO A CA 1
ATOM 818 C C . PRO A 1 106 ? -14.854 -3.729 0.331 1.00 94.62 106 PRO A C 1
ATOM 820 O O . PRO A 1 106 ? -15.422 -4.238 -0.630 1.00 94.62 106 PRO A O 1
ATOM 823 N N . GLU A 1 107 ? -14.256 -2.539 0.256 1.00 96.06 107 GLU A N 1
ATOM 824 C CA . GLU A 1 107 ? -14.142 -1.777 -0.980 1.00 96.06 107 GLU A CA 1
ATOM 825 C C . GLU A 1 107 ? -12.678 -1.763 -1.431 1.00 96.06 107 GLU A C 1
ATOM 827 O O . GLU A 1 107 ? -11.810 -1.169 -0.786 1.00 96.06 107 GLU A O 1
ATOM 832 N N . LYS A 1 108 ? -12.402 -2.415 -2.561 1.00 95.50 108 LYS A N 1
ATOM 833 C CA . LYS A 1 108 ? -11.077 -2.475 -3.181 1.00 95.50 108 LYS A CA 1
ATOM 834 C C . LYS A 1 108 ? -11.211 -2.277 -4.683 1.00 95.50 108 LYS A C 1
ATOM 836 O O . LYS A 1 108 ? -12.015 -2.951 -5.320 1.00 95.50 108 LYS A O 1
ATOM 841 N N . ARG A 1 109 ? -10.409 -1.380 -5.254 1.00 95.44 109 ARG A N 1
ATOM 842 C CA . ARG A 1 109 ? -10.301 -1.197 -6.708 1.00 95.44 109 ARG A CA 1
ATOM 843 C C . ARG A 1 109 ? -8.832 -1.047 -7.064 1.00 95.44 109 ARG A C 1
ATOM 845 O O . ARG A 1 109 ? -8.184 -0.115 -6.596 1.00 95.44 109 ARG A O 1
ATOM 852 N N . VAL A 1 110 ? -8.309 -1.981 -7.848 1.00 94.06 110 VAL A N 1
ATOM 853 C CA . VAL A 1 110 ? -6.922 -1.960 -8.317 1.00 94.06 110 VAL A CA 1
ATOM 854 C C . VAL A 1 110 ? -6.933 -2.284 -9.798 1.00 94.06 110 VAL A C 1
ATOM 856 O O . VAL A 1 110 ? -7.185 -3.420 -10.181 1.00 94.06 110 VAL A O 1
ATOM 859 N N . ALA A 1 111 ? -6.735 -1.259 -10.613 1.00 92.44 111 ALA A N 1
ATOM 860 C CA . ALA A 1 111 ? -6.767 -1.327 -12.069 1.00 92.44 111 ALA A CA 1
ATOM 861 C C . ALA A 1 111 ? -6.089 -0.075 -12.632 1.00 92.44 111 ALA A C 1
ATOM 863 O O . ALA A 1 111 ? -5.993 0.933 -11.929 1.00 92.44 111 ALA A O 1
ATOM 864 N N . ASP A 1 112 ? -5.604 -0.148 -13.870 1.00 91.81 112 ASP A N 1
ATOM 865 C CA . ASP A 1 112 ? -5.142 1.015 -14.643 1.00 91.81 112 ASP A CA 1
ATOM 866 C C . ASP A 1 112 ? -4.104 1.892 -13.914 1.00 91.81 112 ASP A C 1
ATOM 868 O O . ASP A 1 112 ? -4.142 3.123 -13.959 1.00 91.81 112 ASP A O 1
ATOM 872 N N . GLY A 1 113 ? -3.190 1.261 -13.168 1.00 93.62 113 GLY A N 1
ATOM 873 C CA . GLY A 1 113 ? -2.169 1.970 -12.393 1.00 93.62 113 GLY A CA 1
ATOM 874 C C . GLY A 1 113 ? -2.721 2.771 -11.206 1.00 93.62 113 GLY A C 1
ATOM 875 O O . GLY A 1 113 ? -2.041 3.664 -10.699 1.00 93.62 113 GLY A O 1
ATOM 876 N N . LYS A 1 114 ? -3.949 2.494 -10.749 1.00 95.69 114 LYS A N 1
ATOM 877 C CA . LYS A 1 114 ? -4.600 3.129 -9.593 1.00 95.69 114 LYS A CA 1
ATOM 878 C C . LYS A 1 114 ? -4.983 2.115 -8.525 1.00 95.69 114 LYS A C 1
ATOM 880 O O . LYS A 1 114 ? -5.419 1.005 -8.820 1.00 95.69 114 LYS A O 1
ATOM 885 N N . MET A 1 115 ? -4.855 2.527 -7.268 1.00 95.06 115 MET A N 1
ATOM 886 C CA . MET A 1 115 ? -5.231 1.733 -6.101 1.00 95.06 115 MET A CA 1
ATOM 887 C C . MET A 1 115 ? -6.222 2.503 -5.238 1.00 95.06 115 MET A C 1
ATOM 889 O O . MET A 1 115 ? -6.022 3.678 -4.936 1.00 95.06 115 MET A O 1
ATOM 893 N N . TYR A 1 116 ? -7.268 1.814 -4.805 1.00 96.69 116 TYR A N 1
ATOM 894 C CA . TYR A 1 116 ? -8.226 2.284 -3.820 1.00 96.69 116 TYR A CA 1
ATOM 895 C C . TYR A 1 116 ? -8.533 1.163 -2.838 1.00 96.69 116 TYR A C 1
ATOM 897 O O . TYR A 1 116 ? -8.870 0.048 -3.247 1.00 96.69 116 TYR A O 1
ATOM 905 N N . PHE A 1 117 ? -8.471 1.485 -1.552 1.00 96.56 117 PHE A N 1
ATOM 906 C CA . PHE A 1 117 ? -8.811 0.579 -0.468 1.00 96.56 117 PHE A CA 1
ATOM 907 C C . PHE A 1 117 ? -9.630 1.318 0.577 1.00 96.56 117 PHE A C 1
ATOM 909 O O . PHE A 1 117 ? -9.237 2.385 1.041 1.00 96.56 117 PHE A O 1
ATOM 916 N N . LYS A 1 118 ? -10.738 0.736 1.013 1.00 97.12 118 LYS A N 1
ATOM 917 C CA . LYS A 1 118 ? -11.498 1.231 2.156 1.00 97.12 118 LYS A CA 1
ATOM 918 C C . LYS A 1 118 ? -11.995 0.063 2.984 1.00 97.12 118 LYS A C 1
ATOM 920 O O . LYS A 1 118 ? -12.468 -0.940 2.451 1.00 97.12 118 LYS A O 1
ATOM 925 N N . GLY A 1 119 ? -11.836 0.187 4.296 1.00 95.69 119 GLY A N 1
ATOM 926 C CA . GLY A 1 119 ? -12.159 -0.879 5.229 1.00 95.69 119 GLY A CA 1
ATOM 927 C C . GLY A 1 119 ? -11.624 -0.617 6.625 1.00 95.69 119 GLY A C 1
ATOM 928 O O . GLY A 1 119 ? -11.643 0.520 7.097 1.00 95.69 119 GLY A O 1
ATOM 929 N N . THR A 1 120 ? -11.154 -1.667 7.288 1.00 94.75 120 THR A N 1
ATOM 930 C CA . THR A 1 120 ? -10.713 -1.622 8.684 1.00 94.75 120 THR A CA 1
ATOM 931 C C . THR A 1 120 ? -9.364 -2.301 8.853 1.00 94.75 120 THR A C 1
ATOM 933 O O . THR A 1 120 ? -9.082 -3.309 8.214 1.00 94.75 120 THR A O 1
ATOM 936 N N . CYS A 1 121 ? -8.525 -1.752 9.724 1.00 91.88 121 CYS A N 1
ATOM 937 C CA . CYS A 1 121 ? -7.260 -2.344 10.133 1.00 91.88 121 CYS A CA 1
ATOM 938 C C . CYS A 1 121 ? -7.286 -2.618 11.631 1.00 91.88 121 CYS A C 1
ATOM 940 O O . CYS A 1 121 ? -7.730 -1.778 12.413 1.00 91.88 121 CYS A O 1
ATOM 942 N N . VAL A 1 122 ? -6.771 -3.777 12.022 1.00 90.44 122 VAL A N 1
ATOM 943 C CA . VAL A 1 122 ? -6.630 -4.205 13.409 1.00 90.44 122 VAL A CA 1
ATOM 944 C C . VAL A 1 122 ? -5.153 -4.444 13.690 1.00 90.44 122 VAL A C 1
ATOM 946 O O . VAL A 1 122 ? -4.447 -5.084 12.905 1.00 90.44 122 VAL A O 1
ATOM 949 N N . ASP A 1 123 ? -4.659 -3.890 14.791 1.00 87.00 123 ASP A N 1
ATOM 950 C CA . ASP A 1 123 ? -3.293 -4.140 15.236 1.00 87.00 123 ASP A CA 1
ATOM 951 C C . ASP A 1 123 ? -3.183 -5.398 16.113 1.00 87.00 123 ASP A C 1
ATOM 953 O O . ASP A 1 123 ? -4.171 -6.029 16.486 1.00 87.00 123 ASP A O 1
ATOM 957 N N . LYS A 1 124 ? -1.957 -5.756 16.505 1.00 86.81 124 LYS A N 1
ATOM 958 C CA . LYS A 1 124 ? -1.703 -6.925 17.368 1.00 86.81 124 LYS A CA 1
ATOM 959 C C . LYS A 1 124 ? -2.358 -6.849 18.755 1.00 86.81 124 LYS A C 1
ATOM 961 O O . LYS A 1 124 ? -2.390 -7.854 19.453 1.00 86.81 124 LYS A O 1
ATOM 966 N N . ARG A 1 125 ? -2.822 -5.671 19.182 1.00 87.25 125 ARG A N 1
ATOM 967 C CA . ARG A 1 125 ? -3.498 -5.435 20.466 1.00 87.25 125 ARG A CA 1
ATOM 968 C C . ARG A 1 125 ? -5.023 -5.380 20.308 1.00 87.25 125 ARG A C 1
ATOM 970 O O . ARG A 1 125 ? -5.703 -4.995 21.252 1.00 87.25 125 ARG A O 1
ATOM 977 N N . GLY A 1 126 ? -5.557 -5.722 19.132 1.00 85.38 126 GLY A N 1
ATOM 978 C CA . GLY A 1 126 ? -6.993 -5.703 18.850 1.00 85.38 126 GLY A CA 1
ATOM 979 C C . GLY A 1 126 ? -7.569 -4.304 18.622 1.00 85.38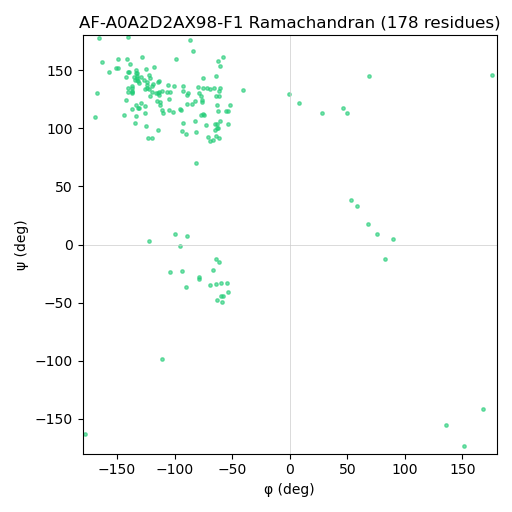 126 GLY A C 1
ATOM 980 O O . GLY A 1 126 ? -8.784 -4.148 18.541 1.00 85.38 126 GLY A O 1
ATOM 981 N N . ARG A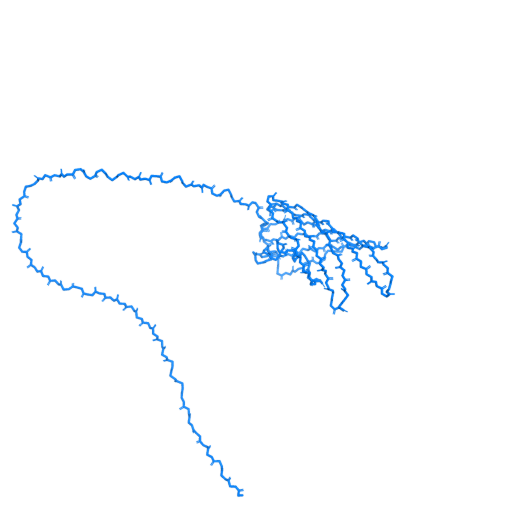 1 127 ? -6.729 -3.266 18.513 1.00 88.12 127 ARG A N 1
ATOM 982 C CA . ARG A 1 127 ? -7.205 -1.900 18.271 1.00 88.12 127 ARG A CA 1
ATOM 983 C C . ARG A 1 127 ? -7.601 -1.765 16.811 1.00 88.12 127 ARG A C 1
ATOM 985 O O . ARG A 1 127 ? -6.769 -1.976 15.929 1.00 88.12 127 ARG A O 1
ATOM 992 N N . GLN A 1 128 ? -8.855 -1.392 16.583 1.00 91.31 128 GLN A N 1
ATOM 993 C CA . GLN A 1 128 ? -9.424 -1.234 15.252 1.00 91.31 128 GLN A CA 1
ATOM 994 C C . GLN A 1 128 ? -9.467 0.236 14.830 1.00 91.31 128 GLN A C 1
ATOM 996 O O . GLN A 1 128 ? -9.893 1.108 15.589 1.00 91.31 128 GLN A O 1
ATOM 1001 N N . VAL A 1 129 ? -9.080 0.492 13.584 1.00 92.25 129 VAL A N 1
ATOM 1002 C CA . VAL A 1 129 ? -9.229 1.782 12.905 1.00 92.25 129 VAL A CA 1
ATOM 1003 C C . VAL A 1 129 ? -9.888 1.576 11.546 1.00 92.25 129 VAL A C 1
ATOM 1005 O O . VAL A 1 129 ? -9.639 0.580 10.870 1.00 92.25 129 VAL A O 1
ATOM 1008 N N . ASN A 1 130 ? -10.729 2.517 11.138 1.00 95.56 130 ASN A N 1
ATOM 1009 C CA . ASN A 1 130 ? -11.188 2.627 9.763 1.00 95.56 130 ASN A CA 1
ATOM 1010 C C . ASN A 1 130 ? -10.062 3.211 8.915 1.00 95.56 130 ASN A C 1
ATOM 1012 O O . ASN A 1 130 ? -9.333 4.095 9.366 1.00 95.56 130 ASN A O 1
ATOM 1016 N N . VAL A 1 131 ? -9.946 2.738 7.682 1.00 95.19 131 VAL A N 1
ATOM 1017 C CA . VAL A 1 131 ? -8.936 3.179 6.725 1.00 95.19 131 VAL A CA 1
ATOM 1018 C C . VAL A 1 131 ? -9.588 3.495 5.386 1.00 95.19 131 VAL A C 1
ATOM 1020 O O . VAL A 1 131 ? -10.492 2.798 4.928 1.00 95.19 131 VAL A O 1
ATOM 1023 N N . THR A 1 132 ? -9.126 4.560 4.745 1.00 97.12 132 THR A N 1
ATOM 1024 C CA . THR A 1 132 ? -9.358 4.829 3.324 1.00 97.12 132 THR A CA 1
ATOM 1025 C C . THR A 1 132 ? -8.032 5.226 2.707 1.00 97.12 132 THR A C 1
ATOM 1027 O O . THR A 1 132 ? -7.434 6.204 3.147 1.00 97.12 132 THR A O 1
ATOM 1030 N N . ALA A 1 133 ? -7.574 4.467 1.720 1.00 96.38 133 ALA A N 1
ATOM 1031 C CA . ALA A 1 133 ? -6.321 4.679 1.025 1.00 96.38 133 ALA A CA 1
ATOM 1032 C C . ALA A 1 133 ? -6.536 4.808 -0.484 1.00 96.38 133 ALA A C 1
ATOM 1034 O O . ALA A 1 133 ? -7.331 4.081 -1.080 1.00 96.38 133 ALA A O 1
ATOM 1035 N N . THR A 1 134 ? -5.802 5.727 -1.093 1.00 97.31 134 THR A N 1
ATOM 1036 C CA . THR A 1 134 ? -5.791 5.997 -2.533 1.00 97.31 134 THR A CA 1
ATOM 1037 C C . THR A 1 134 ? -4.360 6.084 -3.012 1.00 97.31 134 THR A C 1
ATOM 1039 O O . THR A 1 134 ? -3.507 6.599 -2.297 1.00 97.31 134 THR A O 1
ATOM 1042 N N . GLY A 1 135 ? -4.090 5.619 -4.221 1.00 96.00 135 GLY A N 1
ATOM 1043 C CA . GLY A 1 135 ? -2.734 5.591 -4.729 1.00 96.00 135 GLY A CA 1
ATOM 1044 C C . GLY A 1 135 ? -2.635 5.367 -6.223 1.00 96.00 135 GLY A C 1
ATOM 1045 O O . GLY A 1 135 ? -3.631 5.163 -6.922 1.00 96.00 135 GLY A O 1
ATOM 1046 N N . ALA A 1 136 ? -1.399 5.385 -6.699 1.00 96.25 136 ALA A N 1
ATOM 1047 C CA . ALA A 1 136 ? -1.042 5.034 -8.060 1.00 96.25 136 ALA A CA 1
ATOM 1048 C C . ALA A 1 136 ? 0.161 4.092 -8.057 1.00 96.25 136 ALA A C 1
ATOM 1050 O O . ALA A 1 136 ? 1.008 4.169 -7.168 1.00 96.25 136 ALA A O 1
ATOM 1051 N N . TYR A 1 137 ? 0.240 3.228 -9.060 1.00 95.56 137 TYR A N 1
ATOM 1052 C CA . TYR A 1 137 ? 1.348 2.307 -9.256 1.00 95.56 137 TYR A CA 1
ATOM 1053 C C . TYR A 1 137 ? 1.729 2.218 -10.730 1.00 95.56 137 TYR A C 1
ATOM 1055 O O . TYR A 1 137 ? 0.937 2.493 -11.629 1.00 95.56 137 TYR A O 1
ATOM 1063 N N . SER A 1 138 ? 2.976 1.841 -10.946 1.00 95.88 138 SER A N 1
ATOM 1064 C CA . SER A 1 138 ? 3.584 1.502 -12.220 1.00 95.88 138 SER A CA 1
ATOM 1065 C C . SER A 1 138 ? 4.510 0.297 -11.998 1.00 95.88 138 SER A C 1
ATOM 1067 O O . SER A 1 138 ? 4.680 -0.141 -10.853 1.00 95.88 138 SER A O 1
ATOM 1069 N N . PRO A 1 139 ? 5.164 -0.221 -13.050 1.00 96.44 139 PRO A N 1
ATOM 1070 C CA . PRO A 1 139 ? 6.140 -1.295 -12.901 1.00 96.44 139 PRO A CA 1
ATOM 1071 C C . PRO A 1 139 ? 7.255 -0.989 -11.899 1.00 96.44 139 PRO A C 1
ATOM 1073 O O . PRO A 1 139 ? 7.689 -1.873 -11.169 1.00 96.44 139 PRO A O 1
ATOM 1076 N N . THR A 1 140 ? 7.673 0.273 -11.783 1.00 97.12 140 THR A N 1
ATOM 1077 C CA . THR A 1 140 ? 8.873 0.654 -11.021 1.00 97.12 140 THR A CA 1
ATOM 1078 C C . THR A 1 140 ? 8.624 1.659 -9.898 1.00 97.12 140 THR A C 1
ATOM 1080 O O . THR A 1 140 ? 9.572 2.072 -9.225 1.00 97.12 140 THR A O 1
ATOM 1083 N N . ALA A 1 141 ? 7.373 2.053 -9.655 1.00 96.62 141 ALA A N 1
ATOM 1084 C CA . ALA A 1 141 ? 7.016 2.954 -8.568 1.00 96.62 141 ALA A CA 1
ATOM 1085 C C . ALA A 1 141 ? 5.592 2.706 -8.062 1.00 96.62 141 ALA A C 1
ATOM 1087 O O . ALA A 1 141 ? 4.710 2.332 -8.828 1.00 96.62 141 ALA A O 1
ATOM 1088 N N . PHE A 1 142 ? 5.332 2.993 -6.789 1.00 95.12 142 PHE A N 1
ATOM 1089 C CA . PHE A 1 142 ? 3.964 3.172 -6.307 1.00 95.12 142 PHE A CA 1
ATOM 1090 C C . PHE A 1 142 ? 3.896 4.174 -5.159 1.00 95.12 142 PHE A C 1
ATOM 1092 O O . PHE A 1 142 ? 4.851 4.334 -4.402 1.00 95.12 142 PHE A O 1
ATOM 1099 N N . ASN A 1 143 ? 2.753 4.843 -5.033 1.00 95.81 143 ASN A N 1
ATOM 1100 C CA . ASN A 1 143 ? 2.444 5.762 -3.946 1.00 95.81 143 ASN A CA 1
ATOM 1101 C C . ASN A 1 143 ? 1.039 5.489 -3.427 1.00 95.81 143 ASN A C 1
ATOM 1103 O O . ASN A 1 143 ? 0.134 5.231 -4.218 1.00 95.81 143 ASN A O 1
ATOM 1107 N N . LEU A 1 144 ? 0.862 5.582 -2.117 1.00 95.62 144 LEU A N 1
ATOM 1108 C CA . LEU A 1 144 ? -0.401 5.397 -1.420 1.00 95.62 144 LEU A CA 1
ATOM 1109 C C . LEU A 1 144 ? -0.511 6.417 -0.297 1.00 95.62 144 LEU A C 1
ATOM 1111 O O . LEU A 1 144 ? 0.391 6.524 0.526 1.00 95.62 144 LEU A O 1
ATOM 1115 N N . ASP A 1 145 ? -1.648 7.091 -0.227 1.00 96.56 145 ASP A N 1
ATOM 1116 C CA . ASP A 1 145 ? -2.028 7.989 0.853 1.00 96.56 145 ASP A CA 1
ATOM 1117 C C . ASP A 1 145 ? -3.249 7.417 1.555 1.00 96.56 145 ASP A C 1
ATOM 1119 O O . ASP A 1 145 ? -4.235 7.054 0.914 1.00 96.56 145 ASP A O 1
ATOM 1123 N N . ALA A 1 146 ? -3.191 7.338 2.877 1.00 95.38 146 ALA A N 1
ATOM 1124 C CA . ALA A 1 146 ? -4.206 6.752 3.726 1.00 95.38 146 ALA A CA 1
ATOM 1125 C C . ALA A 1 146 ? -4.689 7.747 4.782 1.00 95.38 146 ALA A C 1
ATOM 1127 O O . ALA A 1 146 ? -3.908 8.431 5.445 1.00 95.38 146 ALA A O 1
ATOM 1128 N N . LYS A 1 147 ? -6.004 7.771 4.982 1.00 96.06 147 LYS A N 1
ATOM 1129 C CA . LYS A 1 147 ? -6.681 8.419 6.103 1.00 96.06 147 LYS A CA 1
ATOM 1130 C C . LYS A 1 147 ? -7.172 7.343 7.057 1.00 96.06 147 LYS A C 1
ATOM 1132 O O . LYS A 1 147 ? -7.799 6.373 6.631 1.00 96.06 147 LYS A O 1
ATOM 1137 N N . LEU A 1 148 ? -6.887 7.532 8.337 1.00 93.50 148 LEU A N 1
ATOM 1138 C CA . LEU A 1 148 ? -7.226 6.616 9.415 1.00 93.50 148 LEU A CA 1
ATOM 1139 C C . LEU A 1 148 ? -8.134 7.337 10.408 1.00 93.50 148 LEU A C 1
ATOM 1141 O O . LEU A 1 148 ? -7.867 8.481 10.780 1.00 93.50 148 LEU A O 1
ATOM 1145 N N . SER A 1 149 ? -9.184 6.666 10.866 1.00 93.81 149 SER A N 1
ATOM 1146 C CA . SER A 1 149 ? -10.057 7.179 11.923 1.00 93.81 149 SER A CA 1
ATOM 1147 C C . SER A 1 149 ? -10.474 6.070 12.876 1.00 93.81 149 SER A C 1
ATOM 1149 O O . SER A 1 149 ? -10.595 4.909 12.495 1.00 93.81 149 SER A O 1
ATOM 1151 N N . GLY A 1 150 ? -10.692 6.401 14.141 1.00 90.75 150 GLY A N 1
ATOM 1152 C CA . GLY A 1 150 ? -11.086 5.405 15.128 1.00 90.75 150 GLY A CA 1
ATOM 1153 C C . GLY A 1 150 ? -11.333 6.006 16.496 1.00 90.75 150 GLY A C 1
ATOM 1154 O O . GLY A 1 150 ? -11.501 7.217 16.642 1.00 90.75 150 GLY A O 1
ATOM 1155 N N . ARG A 1 151 ? -11.347 5.142 17.509 1.00 87.00 151 ARG A N 1
ATOM 1156 C CA . ARG A 1 151 ? -11.449 5.541 18.912 1.00 87.00 151 ARG A CA 1
ATOM 1157 C C . ARG A 1 151 ? -10.374 4.847 19.732 1.00 87.00 151 ARG A C 1
ATOM 1159 O O . ARG A 1 151 ? -10.130 3.657 19.554 1.00 87.00 151 ARG A O 1
ATOM 1166 N N . TYR A 1 152 ? -9.767 5.581 20.655 1.00 80.44 152 TYR A N 1
ATOM 1167 C CA . TYR A 1 152 ? -8.820 5.045 21.625 1.00 80.44 152 TYR A CA 1
ATOM 1168 C C . TYR A 1 152 ? -9.195 5.548 23.018 1.00 80.44 152 TYR A C 1
ATOM 1170 O O . TYR A 1 152 ? -9.246 6.753 23.242 1.00 80.44 152 TYR A O 1
ATOM 1178 N N . GLY A 1 153 ? -9.533 4.635 23.935 1.00 82.12 153 GLY A N 1
ATOM 1179 C CA . GLY A 1 153 ? -10.000 5.007 25.279 1.00 82.12 153 GLY A CA 1
ATOM 1180 C C . GLY A 1 153 ? -11.254 5.895 25.278 1.00 82.12 153 GLY A C 1
ATOM 1181 O O . GLY A 1 153 ? -11.370 6.785 26.107 1.00 82.12 153 GLY A O 1
ATOM 1182 N N . GLY A 1 154 ? -12.156 5.716 24.303 1.00 83.62 154 GLY A N 1
ATOM 1183 C CA . GLY A 1 154 ? -13.356 6.550 24.130 1.00 83.62 154 GLY A CA 1
ATOM 1184 C C . GLY A 1 154 ? -13.131 7.869 23.378 1.00 83.62 154 GLY A C 1
ATOM 1185 O O . GLY A 1 154 ? -14.099 8.471 22.920 1.00 83.62 154 GLY A O 1
ATOM 1186 N N . ILE A 1 155 ? -11.879 8.279 23.167 1.00 86.31 155 ILE A N 1
ATOM 1187 C CA . ILE A 1 155 ? -11.524 9.528 22.485 1.00 86.31 155 ILE A CA 1
ATOM 1188 C C . ILE A 1 155 ? -11.426 9.276 20.971 1.00 86.31 155 ILE A C 1
ATOM 1190 O O . ILE A 1 155 ? -10.765 8.313 20.563 1.00 86.31 155 ILE A O 1
ATOM 1194 N N . PRO A 1 156 ? -12.072 10.094 20.116 1.00 87.50 156 PRO A N 1
ATOM 1195 C CA . PRO A 1 156 ? -11.917 9.986 18.671 1.00 87.50 156 PRO A CA 1
ATOM 1196 C C . PRO A 1 156 ? -10.485 10.335 18.258 1.00 87.50 156 PRO A C 1
ATOM 1198 O O . PRO A 1 156 ? -9.923 11.333 18.701 1.00 87.50 156 PRO A O 1
ATOM 1201 N N . ILE A 1 157 ? -9.907 9.514 17.384 1.00 89.00 157 ILE A N 1
ATOM 1202 C CA . ILE A 1 157 ? -8.573 9.730 16.822 1.00 89.00 157 ILE A CA 1
ATOM 1203 C C . ILE A 1 157 ? -8.642 9.785 15.299 1.00 89.00 157 ILE A C 1
ATOM 1205 O O . ILE A 1 157 ? -9.420 9.063 14.668 1.00 89.00 157 ILE A O 1
ATOM 1209 N N . SER A 1 158 ? -7.783 10.613 14.715 1.00 92.12 158 SER A N 1
ATOM 1210 C CA . SER A 1 158 ? -7.533 10.669 13.279 1.00 92.12 158 SER A CA 1
ATOM 1211 C C . SER A 1 158 ? -6.035 10.670 13.015 1.00 92.12 158 SER A C 1
ATOM 1213 O O . SER A 1 158 ? -5.275 11.311 13.741 1.00 92.12 158 SER A O 1
ATOM 1215 N N . ALA A 1 159 ? -5.623 9.969 11.968 1.00 92.31 159 ALA A N 1
ATOM 1216 C CA . ALA A 1 159 ? -4.243 9.934 11.513 1.00 92.31 159 ALA A CA 1
ATOM 1217 C C . ALA A 1 159 ? -4.195 9.934 9.987 1.00 92.31 159 ALA A C 1
ATOM 1219 O O . ALA A 1 159 ? -5.153 9.532 9.320 1.00 92.31 159 ALA A O 1
ATOM 1220 N N . THR A 1 160 ? -3.057 10.319 9.436 1.00 94.81 160 THR A N 1
ATOM 1221 C CA . THR A 1 160 ? -2.724 10.066 8.039 1.00 94.81 160 THR A CA 1
ATOM 1222 C C . THR A 1 160 ? -1.494 9.179 7.958 1.00 94.81 160 THR A C 1
ATOM 1224 O O . THR A 1 160 ? -0.666 9.136 8.869 1.00 94.81 160 THR A O 1
ATOM 1227 N N . ALA A 1 161 ? -1.388 8.426 6.874 1.00 93.38 161 ALA A N 1
ATOM 1228 C CA . ALA A 1 161 ? -0.178 7.705 6.536 1.00 93.38 161 ALA A CA 1
ATOM 1229 C C . ALA A 1 161 ? 0.062 7.803 5.034 1.00 93.38 161 ALA A C 1
ATOM 1231 O O . ALA A 1 161 ? -0.894 7.852 4.267 1.00 93.38 161 ALA A O 1
ATOM 1232 N N . SER A 1 162 ? 1.316 7.809 4.615 1.00 94.44 162 SER A N 1
ATOM 1233 C CA . SER A 1 162 ? 1.686 7.716 3.213 1.00 94.44 162 SER A CA 1
ATOM 1234 C C . SER A 1 162 ? 2.807 6.704 3.026 1.00 94.44 162 SER A C 1
ATOM 1236 O O . SER A 1 162 ? 3.657 6.511 3.896 1.00 94.44 162 SER A O 1
ATOM 1238 N N . THR A 1 163 ? 2.792 6.037 1.881 1.00 95.06 163 THR A N 1
ATOM 1239 C CA . THR A 1 163 ? 3.826 5.107 1.442 1.00 95.06 163 THR A CA 1
ATOM 1240 C C . THR A 1 163 ? 4.227 5.503 0.035 1.00 95.06 163 THR A C 1
ATOM 1242 O O . THR A 1 163 ? 3.389 5.483 -0.860 1.00 95.06 163 THR A O 1
ATOM 1245 N N . SER A 1 164 ? 5.501 5.810 -0.177 1.00 95.69 164 SER A N 1
ATOM 1246 C CA . SER A 1 164 ? 6.100 5.907 -1.507 1.00 95.69 164 SER A CA 1
ATOM 1247 C C . SER A 1 164 ? 7.123 4.802 -1.681 1.00 95.69 164 SER A C 1
ATOM 1249 O O . SER A 1 164 ? 7.846 4.467 -0.743 1.00 95.69 164 SER A O 1
ATOM 1251 N N . ALA A 1 165 ? 7.189 4.206 -2.861 1.00 96.06 165 ALA A N 1
ATOM 1252 C CA . ALA A 1 165 ? 8.133 3.146 -3.155 1.00 96.06 165 ALA A CA 1
ATOM 1253 C C . ALA A 1 165 ? 8.664 3.253 -4.579 1.00 96.06 165 ALA A C 1
ATOM 1255 O O . ALA A 1 165 ? 7.942 3.628 -5.504 1.00 96.06 165 ALA A O 1
ATOM 1256 N N . LYS A 1 166 ? 9.940 2.903 -4.743 1.00 97.75 166 LYS A N 1
ATOM 1257 C CA . LYS A 1 166 ? 10.650 2.916 -6.019 1.00 97.75 166 LYS A CA 1
ATOM 1258 C C . LYS A 1 166 ? 11.505 1.663 -6.169 1.00 97.75 166 LYS A C 1
ATOM 1260 O O . LYS A 1 166 ? 12.219 1.274 -5.241 1.00 97.75 166 LYS A O 1
ATOM 1265 N N . ARG A 1 167 ? 11.469 1.075 -7.362 1.00 97.38 167 ARG A N 1
ATOM 1266 C CA . ARG A 1 167 ? 12.322 -0.041 -7.756 1.00 97.38 167 ARG A CA 1
ATOM 1267 C C . ARG A 1 167 ? 13.758 0.430 -7.954 1.00 97.38 167 ARG A C 1
ATOM 1269 O O . ARG A 1 167 ? 14.014 1.462 -8.573 1.00 97.38 167 ARG A O 1
ATOM 1276 N N . LEU A 1 168 ? 14.691 -0.338 -7.414 1.00 97.06 168 LEU A N 1
ATOM 1277 C CA . LEU A 1 168 ? 16.129 -0.103 -7.481 1.00 97.06 168 LEU A CA 1
ATOM 1278 C C . LEU A 1 168 ? 16.828 -1.033 -8.485 1.00 97.06 168 LEU A C 1
ATOM 1280 O O . LEU A 1 168 ? 17.893 -0.677 -8.977 1.00 97.06 168 LEU A O 1
ATOM 1284 N N . GLY A 1 169 ? 16.246 -2.197 -8.794 1.00 95.62 169 GLY A N 1
ATOM 1285 C CA . GLY A 1 169 ? 16.758 -3.147 -9.790 1.00 95.62 169 GLY A CA 1
ATOM 1286 C C . GLY A 1 169 ? 16.379 -4.595 -9.471 1.00 95.62 169 GLY A C 1
ATOM 1287 O O . GLY A 1 169 ? 15.631 -4.845 -8.530 1.00 95.62 169 GLY A O 1
ATOM 1288 N N . ASP A 1 1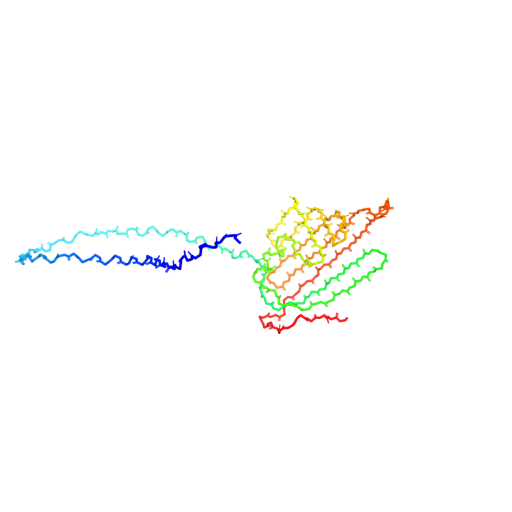70 ? 16.904 -5.555 -10.232 1.00 95.12 170 ASP A N 1
ATOM 1289 C CA . ASP A 1 170 ? 16.603 -6.989 -10.066 1.00 95.12 170 ASP A CA 1
ATOM 1290 C C . ASP A 1 170 ? 17.362 -7.652 -8.906 1.00 95.12 170 ASP A C 1
ATOM 1292 O O . ASP A 1 170 ? 16.894 -8.624 -8.316 1.00 95.12 170 ASP A O 1
ATOM 1296 N N . SER A 1 171 ? 18.543 -7.130 -8.564 1.00 92.81 171 SER A N 1
ATOM 1297 C CA . SER A 1 171 ? 19.442 -7.756 -7.589 1.00 92.81 171 SER A CA 1
ATOM 1298 C C . SER A 1 171 ? 18.971 -7.524 -6.156 1.00 92.81 171 SER A C 1
ATOM 1300 O O . SER A 1 171 ? 19.030 -6.402 -5.650 1.00 92.81 171 SER A O 1
ATOM 1302 N N . CYS A 1 172 ? 18.531 -8.594 -5.490 1.00 91.62 172 CYS A N 1
ATOM 1303 C CA . CYS A 1 172 ? 18.095 -8.566 -4.099 1.00 91.62 172 CYS A CA 1
ATOM 1304 C C . CYS A 1 172 ? 19.235 -8.947 -3.136 1.00 91.62 172 CYS A C 1
ATOM 1306 O O . CYS A 1 172 ? 19.674 -10.099 -3.125 1.00 91.62 172 CYS A O 1
ATOM 1308 N N . PRO A 1 173 ? 19.687 -8.027 -2.264 1.00 88.69 173 PRO A N 1
ATOM 1309 C CA . PRO A 1 173 ? 20.553 -8.358 -1.141 1.00 88.69 173 PRO A CA 1
ATOM 1310 C C . PRO A 1 173 ? 19.883 -9.350 -0.181 1.00 88.69 173 PRO A C 1
ATOM 1312 O O . PRO A 1 173 ? 18.665 -9.348 -0.010 1.00 88.69 173 PRO A O 1
ATOM 1315 N N . ALA A 1 174 ? 20.691 -10.133 0.538 1.00 79.44 174 ALA A N 1
ATOM 1316 C CA . ALA A 1 174 ? 20.207 -11.175 1.451 1.00 79.44 174 ALA A CA 1
ATOM 1317 C C . ALA A 1 174 ? 19.396 -10.657 2.659 1.00 79.44 174 ALA A C 1
ATOM 1319 O O . ALA A 1 174 ? 18.791 -11.449 3.380 1.00 79.44 174 ALA A O 1
ATOM 1320 N N . LYS A 1 175 ? 19.412 -9.345 2.934 1.00 84.31 175 LYS A N 1
ATOM 1321 C CA . LYS A 1 175 ? 18.762 -8.755 4.110 1.00 84.31 175 LYS A CA 1
ATOM 1322 C C . LYS A 1 175 ? 17.990 -7.492 3.761 1.00 84.31 175 LYS A C 1
ATOM 1324 O O . LYS A 1 175 ? 18.442 -6.662 2.974 1.00 84.31 175 LYS A O 1
ATOM 1329 N N . VAL A 1 176 ? 16.862 -7.327 4.446 1.00 86.50 176 VAL A N 1
ATOM 1330 C CA . VAL A 1 176 ? 16.123 -6.064 4.529 1.00 86.50 176 VAL A CA 1
ATOM 1331 C C . VAL A 1 176 ? 17.012 -4.994 5.166 1.00 86.50 176 VAL A C 1
ATOM 1333 O O . VAL A 1 176 ? 17.647 -5.245 6.191 1.00 86.50 176 VAL A O 1
ATOM 1336 N N . GLN A 1 177 ? 17.030 -3.794 4.588 1.00 89.88 177 GLN A N 1
ATOM 1337 C CA . GLN A 1 177 ? 17.812 -2.662 5.084 1.00 89.88 177 GLN A CA 1
ATOM 1338 C C . GLN A 1 177 ? 16.871 -1.596 5.632 1.00 89.88 177 GLN A C 1
ATOM 1340 O O . GLN A 1 177 ? 16.105 -0.996 4.883 1.00 89.88 177 GLN A O 1
ATOM 1345 N N . LYS A 1 178 ? 16.938 -1.330 6.936 1.00 89.69 178 LYS A N 1
ATOM 1346 C CA . LYS A 1 178 ? 16.281 -0.160 7.524 1.00 89.69 178 LYS A CA 1
ATOM 1347 C C . LYS A 1 178 ? 17.207 1.039 7.382 1.00 89.69 178 LYS A C 1
ATOM 1349 O O . LYS A 1 178 ? 18.335 1.000 7.869 1.00 89.69 178 LYS A O 1
ATOM 1354 N N . LEU A 1 179 ? 16.733 2.071 6.706 1.00 87.62 179 LEU A N 1
ATOM 1355 C CA . LEU A 1 179 ? 17.440 3.329 6.535 1.00 87.62 179 LEU A CA 1
ATOM 1356 C C . LEU A 1 179 ? 17.000 4.268 7.666 1.00 87.62 179 LEU A C 1
ATOM 1358 O O . LEU A 1 179 ? 15.809 4.340 7.981 1.00 87.62 179 LEU A O 1
ATOM 1362 N N . LYS A 1 180 ? 17.981 4.900 8.315 1.00 75.31 180 LYS A N 1
ATOM 1363 C CA . LYS A 1 180 ? 17.747 5.900 9.363 1.00 75.31 180 LYS A CA 1
ATOM 1364 C C . LYS A 1 180 ? 17.268 7.214 8.762 1.00 75.31 180 LYS A C 1
ATOM 1366 O O . LYS A 1 180 ? 17.720 7.530 7.639 1.00 75.31 180 LYS A O 1
#

Foldseek 3Di:
DDDDDDDDDDDDDDDDDDDDDDDDDDDDDDDDDDDDDDDDPPPPPPPDPPPPPPPFFFAAWAKKKKWKWKDFPDIDIWIKIFTQDPVNSVCVQVPPVDDFWDWDFPDWDDGDQKTWGWGWIAGPVRAIWTKTKIWGHGHFWIKIKMWIWDDDPNHTGIMIMMMIMGHPDHDGDPDMDIDD

Radius of gyration: 31.4 Å; Cα contacts (8 Å, |Δi|>4): 290; chains: 1; bounding box: 35×73×98 Å

Solvent-accessible surface area (backbone atoms only — not comparable to full-atom values): 11162 Å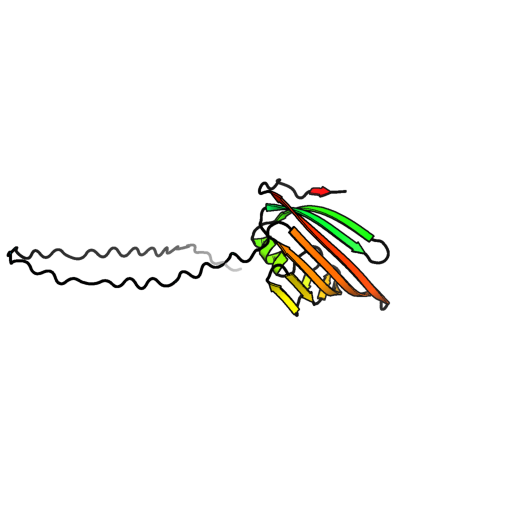² total; per-residue (Å²): 139,82,84,86,86,82,89,83,90,85,88,82,89,80,81,88,81,81,83,84,79,86,82,80,82,90,79,92,78,83,93,79,91,79,83,91,82,87,78,86,77,81,78,78,76,80,78,71,80,78,77,76,75,72,75,75,63,50,65,58,58,22,17,30,41,35,42,38,38,40,34,63,95,63,76,47,76,48,34,40,34,39,66,39,46,70,71,48,43,55,37,37,72,69,67,52,77,58,91,74,51,54,69,51,56,88,44,70,48,72,55,97,37,33,39,37,39,32,36,40,33,30,38,93,85,69,54,57,30,40,39,42,33,43,34,40,42,35,45,53,37,37,38,37,43,33,44,36,38,39,62,58,95,87,41,81,45,68,35,39,35,37,38,41,36,38,58,75,46,73,76,58,70,98,61,71,43,78,49,132

Sequence (180 aa):
MTRFPTSVLNPTLIVHSCTDVHRTTMTNLTFQSLRALAPLIAAGLLAAPAVAQTPTATIEPGWWESTNTASMVISKTERERRCITPEDVDKILNGRINRHYTCTYPEKRVADGKMYFKGTCVDKRGRQVNVTATGAYSPTAFNLDAKLSGRYGGIPISATASTSAKRLGDSCPAKVQKLK

pLDDT: mean 78.73, std 19.42, range [38.91, 97.75]

Organism: NCBI:txid69666